Protein AF-A0A835ZHU6-F1 (afdb_monomer)

Mean predicted aligned error: 14.13 Å

Foldseek 3Di:
DLDDQDPDLVVLLVQLQVLQVVLVVCVVVVNLVSSLVSLVSSLVNLDDDPCCLVPVDDPVSLLSSLVRNLSSLLSNLVSLVVVVDVCSLVSLLVSLVVSCVSPVLPLS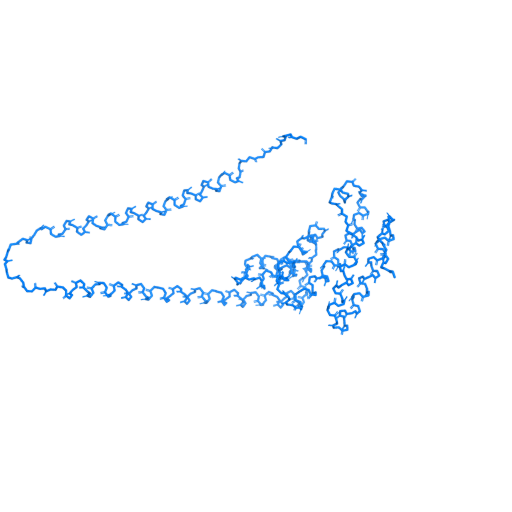SLLSNLSSQCVDPPRGDLVSSLVSLVSSCVSPVPDPSSVVSNVVSVVSVVVVVVVVVVVVVVVVVVVVVVVVVVVVVVVVPDDDDDDDDDPPPPVVVVVVVVVVVVVVVVVVVVCVVVVVVVVVVVVPDDDDDDDD

pLDDT: mean 80.99, std 21.42, range [34.16, 98.56]

Nearest PDB structures (foldseek):
  5cwm-assembly1_A  TM=4.088E-01  e=6.471E-02  synthetic construct
  6xr2-assembly2_F  TM=4.783E-01  e=2.002E-01  synthetic construct
  6xr2-assembly1_C  TM=4.057E-01  e=1.491E-01  synthetic construct
  6e9v-assembly1_Q  TM=3.582E-01  e=8.272E-02  synthetic construct
  8e0n-assembly1_A  TM=4.023E-01  e=7.916E-01  synthetic construct

Sequence (244 aa):
MKKEKSSIFETRLADASKLREAGNELFKAGDLAAAERRYRRALHHVDMDELQVQFGLTDAHRAALFAVKVPVLLNICQCALRSAAPGGAAEVIELATAAIAMDAGSAKAYFWRAKARMAAAGGGDIARAQEDMARAAELAPGDRGVRAGLQALRMRAREQERRSRRMWSGLFERARGGARQLGAAAAGGGGKGDGGLGVRGAAQGVRFLHRATMAFFVGTVALAVLGAVFVYRKGVLFPHQQEL

Secondary structure (DSSP, 8-state):
------SSHHHHHHHHHHHHHHHHHHHHTT-HHHHHHHHHHHHHHH---HHHHHHSS-HHHHHHHHHHHHHHHHHHHHHHHHHT-TTHHHHHHHHHHHHHHH-TT-HHHHHHHHHHHHHSGGG--HHHHHHHHHHHHHH-TT-HHHHHHHHHHHHHHHHHHHHHHHHHHHHHHHHHHHHHHHHHHHHS----------TTSHHHHHHHHHHHHHHHHHHHHHHHHHHHHHHHHHSSS-------

Structure (mmCIF, N/CA/C/O backbone):
data_AF-A0A835ZHU6-F1
#
_entry.id   AF-A0A835ZHU6-F1
#
loop_
_atom_site.group_PDB
_atom_site.id
_atom_site.type_symbol
_atom_site.label_atom_id
_atom_site.label_alt_id
_atom_site.label_comp_id
_atom_site.label_asym_id
_atom_site.label_entity_id
_atom_site.label_seq_id
_atom_site.pdbx_PDB_ins_code
_atom_site.Cartn_x
_atom_site.Cartn_y
_atom_site.Cartn_z
_atom_site.occupancy
_atom_site.B_iso_or_equiv
_atom_site.auth_seq_id
_atom_site.auth_comp_id
_atom_site.auth_asym_id
_atom_site.auth_atom_id
_atom_site.pdbx_PDB_model_num
ATOM 1 N N . MET A 1 1 ? 14.176 -23.880 -11.172 1.00 44.16 1 MET A N 1
ATOM 2 C CA . MET A 1 1 ? 15.069 -22.771 -10.761 1.00 44.16 1 MET A CA 1
ATOM 3 C C . MET A 1 1 ? 14.258 -21.495 -10.563 1.00 44.16 1 MET A C 1
ATOM 5 O O . MET A 1 1 ? 13.405 -21.195 -11.389 1.00 44.16 1 MET A O 1
ATOM 9 N N . LYS A 1 2 ? 14.465 -20.763 -9.461 1.00 65.56 2 LYS A N 1
ATOM 10 C CA . LYS A 1 2 ? 13.817 -19.461 -9.222 1.00 65.56 2 LYS A CA 1
ATOM 11 C C . LYS A 1 2 ? 14.569 -18.396 -10.044 1.00 65.56 2 LYS A C 1
ATOM 13 O O . LYS A 1 2 ? 15.678 -18.066 -9.658 1.00 65.56 2 LYS A O 1
ATOM 18 N N . LYS A 1 3 ? 13.994 -17.870 -11.138 1.00 77.19 3 LYS A N 1
ATOM 19 C CA . LYS A 1 3 ? 14.643 -16.890 -12.049 1.00 77.19 3 LYS A CA 1
ATOM 20 C C . LYS A 1 3 ? 15.268 -15.710 -11.294 1.00 77.19 3 LYS A C 1
ATOM 22 O O . LYS A 1 3 ? 14.540 -14.971 -10.634 1.00 77.19 3 LYS A O 1
ATOM 27 N N . GLU A 1 4 ? 16.579 -15.534 -11.375 1.00 88.62 4 GLU A N 1
ATOM 28 C CA . GLU A 1 4 ? 17.288 -14.451 -10.685 1.00 88.62 4 GLU A CA 1
ATOM 29 C C . GLU A 1 4 ? 16.874 -13.056 -11.175 1.00 88.62 4 GLU A C 1
ATOM 31 O O . GLU A 1 4 ? 16.232 -12.888 -12.216 1.00 88.62 4 GLU A O 1
ATOM 36 N N . LYS A 1 5 ? 17.200 -12.037 -10.378 1.00 90.19 5 LYS A N 1
ATOM 37 C CA . LYS A 1 5 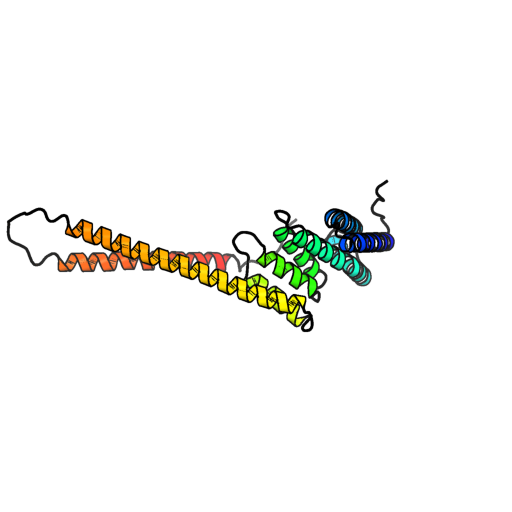? 16.939 -10.639 -10.722 1.00 90.19 5 LYS A CA 1
ATOM 38 C C . LYS A 1 5 ? 17.896 -10.220 -11.840 1.00 90.19 5 LYS A C 1
ATOM 40 O O . LYS A 1 5 ? 19.100 -10.195 -11.631 1.00 90.19 5 LYS A O 1
ATOM 45 N N . SER A 1 6 ? 17.352 -9.899 -13.015 1.00 92.25 6 SER A N 1
ATOM 46 C CA . SER A 1 6 ? 18.141 -9.397 -14.147 1.00 92.25 6 SER A CA 1
ATOM 47 C C . SER A 1 6 ? 18.830 -8.071 -13.801 1.00 92.25 6 SER A C 1
ATOM 49 O O . SER A 1 6 ? 18.277 -7.276 -13.043 1.00 92.25 6 SER A O 1
ATOM 51 N N . SER A 1 7 ? 20.004 -7.816 -14.381 1.00 91.44 7 SER A N 1
ATOM 52 C CA . SER A 1 7 ? 20.675 -6.510 -14.341 1.00 91.44 7 SER A CA 1
ATOM 53 C C . SER A 1 7 ? 20.049 -5.486 -15.298 1.00 91.44 7 SER A C 1
ATOM 55 O O . SER A 1 7 ? 20.202 -4.287 -15.089 1.00 91.44 7 SER A O 1
ATOM 57 N N . ILE A 1 8 ? 19.306 -5.943 -16.313 1.00 95.06 8 ILE A N 1
ATOM 58 C CA . ILE A 1 8 ? 18.677 -5.096 -17.335 1.00 95.06 8 ILE A CA 1
ATOM 59 C C . ILE A 1 8 ? 17.368 -4.520 -16.788 1.00 95.06 8 ILE A C 1
ATOM 61 O O . ILE A 1 8 ? 16.475 -5.272 -16.387 1.00 95.06 8 ILE A O 1
ATOM 65 N N . PHE A 1 9 ? 17.240 -3.193 -16.788 1.00 95.06 9 PHE A N 1
ATOM 66 C CA . PHE A 1 9 ? 16.122 -2.469 -16.177 1.00 95.06 9 PHE A CA 1
ATOM 67 C C . PHE A 1 9 ? 14.756 -2.893 -16.740 1.00 95.06 9 PHE A C 1
ATOM 69 O O . PHE A 1 9 ? 13.860 -3.293 -15.996 1.00 95.06 9 PHE A O 1
ATOM 76 N N . GLU A 1 10 ? 14.619 -2.913 -18.058 1.00 96.62 10 GLU A N 1
ATOM 77 C CA . GLU A 1 10 ? 13.392 -3.226 -18.789 1.00 96.62 10 GLU A CA 1
ATOM 78 C C . GLU A 1 10 ? 12.959 -4.672 -18.537 1.00 96.62 10 GLU A C 1
ATOM 80 O O . GLU A 1 10 ? 11.786 -4.951 -18.281 1.00 96.62 10 GLU A O 1
ATOM 85 N N . THR A 1 11 ? 13.924 -5.597 -18.518 1.00 97.06 11 THR A N 1
ATOM 86 C CA . THR A 1 11 ? 13.679 -7.011 -18.205 1.00 97.06 11 THR A CA 1
ATOM 87 C C . THR A 1 11 ? 13.123 -7.171 -16.793 1.00 97.06 11 THR A C 1
ATOM 89 O O . THR A 1 11 ? 12.197 -7.955 -16.580 1.00 97.06 11 THR A O 1
ATOM 92 N N . ARG A 1 12 ? 13.633 -6.403 -15.820 1.00 97.00 12 ARG A N 1
ATOM 93 C CA . ARG A 1 12 ? 13.119 -6.422 -14.443 1.00 97.00 12 ARG A CA 1
ATOM 94 C C . ARG A 1 12 ? 11.668 -5.949 -14.377 1.00 97.00 12 ARG A C 1
ATOM 96 O O . ARG A 1 12 ? 10.864 -6.595 -13.703 1.00 97.00 12 ARG A O 1
ATOM 103 N N . LEU A 1 13 ? 11.324 -4.862 -15.076 1.00 97.94 13 LEU A N 1
ATOM 104 C CA . LEU A 1 13 ? 9.950 -4.349 -15.130 1.00 97.94 13 LEU A CA 1
ATOM 105 C C . LEU A 1 13 ? 8.994 -5.355 -15.787 1.00 97.94 13 LEU A C 1
ATOM 107 O O . LEU A 1 13 ? 7.896 -5.598 -15.277 1.00 97.94 13 LEU A O 1
ATOM 111 N N . ALA A 1 14 ? 9.423 -5.977 -16.888 1.00 97.81 14 ALA A N 1
ATOM 112 C CA . ALA A 1 14 ? 8.644 -6.983 -17.601 1.00 97.81 14 ALA A CA 1
ATOM 113 C C . ALA A 1 14 ? 8.404 -8.236 -16.743 1.00 97.81 14 ALA A C 1
ATOM 115 O O . ALA A 1 14 ? 7.275 -8.724 -16.654 1.00 97.81 14 ALA A O 1
ATOM 116 N N . ASP A 1 15 ? 9.438 -8.737 -16.063 1.00 97.44 15 ASP A N 1
ATOM 117 C CA . ASP A 1 15 ? 9.324 -9.888 -15.165 1.00 97.44 15 ASP A CA 1
ATOM 118 C C . ASP A 1 15 ? 8.385 -9.602 -13.990 1.00 97.44 15 ASP A C 1
ATOM 120 O O . ASP A 1 15 ? 7.515 -10.418 -13.674 1.00 97.44 15 ASP A O 1
ATOM 124 N N . ALA A 1 16 ? 8.516 -8.430 -13.367 1.00 98.06 16 ALA A N 1
ATOM 125 C CA . ALA A 1 16 ? 7.633 -8.018 -12.284 1.00 98.06 16 ALA A CA 1
ATOM 126 C C . ALA A 1 16 ? 6.176 -7.889 -12.742 1.00 98.06 16 ALA A C 1
ATOM 128 O O . ALA A 1 16 ? 5.274 -8.332 -12.032 1.00 98.06 16 ALA A O 1
ATOM 129 N N . SER A 1 17 ? 5.940 -7.355 -13.941 1.00 98.00 17 SER A N 1
ATOM 130 C CA . SER A 1 17 ? 4.594 -7.229 -14.511 1.00 98.00 17 SER A CA 1
ATOM 131 C C . SER A 1 17 ? 3.950 -8.597 -14.749 1.00 98.00 17 SER A C 1
ATOM 133 O O . SER A 1 17 ? 2.829 -8.826 -14.293 1.00 98.00 17 SER A O 1
ATOM 135 N N . LYS A 1 18 ? 4.690 -9.554 -15.327 1.00 98.06 18 LYS A N 1
ATOM 136 C CA . LYS A 1 18 ? 4.227 -10.943 -15.512 1.00 98.06 18 LYS A CA 1
ATOM 137 C C . LYS A 1 18 ? 3.917 -11.632 -14.182 1.00 98.06 18 LYS A C 1
ATOM 139 O O . LYS A 1 18 ? 2.914 -12.330 -14.045 1.00 98.06 18 LYS A O 1
ATOM 144 N N . LEU A 1 19 ? 4.767 -11.436 -13.174 1.00 98.19 19 LEU A N 1
ATOM 145 C CA . LEU A 1 19 ? 4.549 -11.988 -11.836 1.00 98.19 19 LEU A CA 1
ATOM 146 C C . LEU A 1 19 ? 3.333 -11.364 -11.148 1.00 98.19 19 LEU A C 1
ATOM 148 O O . LEU A 1 19 ? 2.582 -12.083 -10.488 1.00 98.19 19 LEU A O 1
ATOM 152 N N . ARG A 1 20 ? 3.117 -10.055 -11.319 1.00 98.19 20 ARG A N 1
ATOM 153 C CA . ARG A 1 20 ? 1.924 -9.354 -10.832 1.00 98.19 20 ARG A CA 1
ATOM 154 C C . ARG A 1 20 ? 0.663 -9.918 -11.478 1.00 98.19 20 ARG A C 1
ATOM 156 O O . ARG A 1 20 ? -0.292 -10.201 -10.769 1.00 98.19 20 ARG A O 1
ATOM 163 N N . GLU A 1 21 ? 0.656 -10.118 -12.791 1.00 98.38 21 GLU A N 1
ATOM 164 C CA . GLU A 1 21 ? -0.483 -10.708 -13.507 1.00 98.38 21 GLU A CA 1
ATOM 165 C C . GLU A 1 21 ? -0.778 -12.133 -13.035 1.00 98.38 21 GLU A C 1
ATOM 167 O O . GLU A 1 21 ? -1.914 -12.438 -12.684 1.00 98.38 21 GLU A O 1
ATOM 172 N N . ALA A 1 22 ? 0.248 -12.974 -12.887 1.00 98.12 22 ALA A N 1
ATOM 173 C CA . ALA A 1 22 ? 0.080 -14.306 -12.308 1.00 98.12 22 ALA A CA 1
ATOM 174 C C . ALA A 1 22 ? -0.462 -14.258 -10.864 1.00 98.12 22 ALA A C 1
ATOM 176 O O . ALA A 1 22 ? -1.272 -15.096 -10.472 1.00 98.12 22 ALA A O 1
ATOM 177 N N . GLY A 1 23 ? -0.029 -13.276 -10.065 1.00 98.31 23 GLY A N 1
ATOM 178 C CA . GLY A 1 23 ? -0.576 -13.024 -8.732 1.00 98.31 23 GLY A CA 1
ATOM 179 C C . GLY A 1 23 ? -2.051 -12.616 -8.767 1.00 98.31 23 GLY A C 1
ATOM 180 O O . GLY A 1 23 ? -2.824 -13.094 -7.940 1.00 98.31 23 GLY A O 1
ATOM 181 N N . ASN A 1 24 ? -2.458 -11.802 -9.747 1.00 98.38 24 ASN A N 1
ATOM 182 C CA . ASN A 1 24 ? -3.851 -11.382 -9.920 1.00 98.38 24 ASN A CA 1
ATOM 183 C C . ASN A 1 24 ? -4.763 -12.580 -10.204 1.00 98.38 24 ASN A C 1
ATOM 185 O O . ASN A 1 24 ? -5.845 -12.660 -9.627 1.00 98.38 24 ASN A O 1
ATOM 189 N N . GLU A 1 25 ? -4.328 -13.522 -11.042 1.00 98.44 25 GLU A N 1
ATOM 190 C CA . GLU A 1 25 ? -5.104 -14.735 -11.325 1.00 98.44 25 GLU A CA 1
ATOM 191 C C . GLU A 1 25 ? -5.266 -15.615 -10.079 1.00 98.44 25 GLU A C 1
ATOM 193 O O . GLU A 1 25 ? -6.374 -16.045 -9.762 1.00 98.44 25 GLU A O 1
ATOM 198 N N . LEU A 1 26 ? -4.201 -15.791 -9.291 1.00 98.06 26 LEU A N 1
ATOM 199 C CA . LEU A 1 26 ? -4.274 -16.509 -8.011 1.00 98.06 26 LEU A CA 1
ATOM 200 C C . LEU A 1 26 ? -5.187 -15.798 -7.001 1.00 98.06 26 LEU A C 1
ATOM 202 O O . LEU A 1 26 ? -5.966 -16.440 -6.298 1.00 98.06 26 LEU A O 1
ATOM 206 N N . PHE A 1 27 ? -5.140 -14.465 -6.956 1.00 97.62 27 PHE A N 1
ATOM 207 C CA . PHE A 1 27 ? -5.989 -13.670 -6.073 1.00 97.62 27 PHE A CA 1
ATOM 208 C C . PHE A 1 27 ? -7.475 -13.816 -6.427 1.00 97.62 27 PHE A C 1
ATOM 210 O O . PHE A 1 27 ? -8.312 -13.949 -5.526 1.00 97.62 27 PHE A O 1
ATOM 217 N N . LYS A 1 28 ? -7.800 -13.817 -7.729 1.00 97.31 28 LYS A N 1
ATOM 218 C CA . LYS A 1 28 ? -9.153 -14.079 -8.246 1.00 97.31 28 LYS A CA 1
ATOM 219 C C . LYS A 1 28 ? -9.611 -15.502 -7.922 1.00 97.31 28 LYS A C 1
ATOM 221 O O . LYS A 1 28 ? -10.752 -15.674 -7.510 1.00 97.31 28 LYS A O 1
ATOM 226 N N . ALA A 1 29 ? -8.716 -16.487 -8.025 1.00 97.06 29 ALA A N 1
ATOM 227 C CA . ALA A 1 29 ? -8.973 -17.874 -7.628 1.00 97.06 29 ALA A CA 1
ATOM 228 C C . ALA A 1 29 ? -9.124 -18.060 -6.103 1.00 97.06 29 ALA A C 1
ATOM 230 O O . ALA A 1 29 ? -9.523 -19.123 -5.640 1.00 97.06 29 ALA A O 1
ATOM 231 N N . GLY A 1 30 ? -8.821 -17.028 -5.311 1.00 95.94 30 GLY A N 1
ATOM 232 C CA . GLY A 1 30 ? -8.989 -17.024 -3.863 1.00 95.94 30 GLY A CA 1
ATOM 233 C C . GLY A 1 30 ? -7.777 -17.510 -3.070 1.00 95.94 30 GLY A C 1
ATOM 234 O O . GLY A 1 30 ? -7.787 -17.379 -1.845 1.00 95.94 30 GLY A O 1
ATOM 235 N N . ASP A 1 31 ? -6.717 -17.975 -3.736 1.00 97.06 31 ASP A N 1
ATOM 236 C CA . ASP A 1 31 ? -5.463 -18.372 -3.092 1.00 97.06 31 ASP A CA 1
ATOM 237 C C . ASP A 1 31 ? -4.613 -17.139 -2.754 1.00 97.06 31 ASP A C 1
ATOM 239 O O . ASP A 1 31 ? -3.713 -16.718 -3.489 1.00 97.06 31 ASP A O 1
ATOM 243 N N . LEU A 1 32 ? -4.926 -16.539 -1.605 1.00 95.94 32 LEU A N 1
ATOM 244 C CA . LEU A 1 32 ? -4.248 -15.346 -1.102 1.00 95.94 32 LEU A CA 1
ATOM 245 C C . LEU A 1 32 ? -2.766 -15.573 -0.825 1.00 95.94 32 LEU A C 1
ATOM 247 O O . LEU A 1 32 ? -1.951 -14.700 -1.114 1.00 95.94 32 LEU A O 1
ATOM 251 N N . ALA A 1 33 ? -2.412 -16.736 -0.281 1.00 95.50 33 ALA A N 1
ATOM 252 C CA . ALA A 1 33 ? -1.038 -17.029 0.095 1.00 95.50 33 ALA A CA 1
ATOM 253 C C . ALA A 1 33 ? -0.157 -17.180 -1.152 1.00 95.50 33 ALA A C 1
ATOM 255 O O . ALA A 1 33 ? 0.961 -16.661 -1.194 1.00 95.50 33 ALA A O 1
ATOM 256 N N . ALA A 1 34 ? -0.640 -17.864 -2.193 1.00 97.06 34 ALA A N 1
ATOM 257 C CA . ALA A 1 34 ? 0.085 -17.958 -3.454 1.00 97.06 34 ALA A CA 1
ATOM 258 C C . ALA A 1 34 ? 0.139 -16.618 -4.190 1.00 97.06 34 ALA A C 1
ATOM 260 O O . ALA A 1 34 ? 1.203 -16.273 -4.712 1.00 97.06 34 ALA A O 1
ATOM 261 N N . ALA A 1 35 ? -0.957 -15.854 -4.197 1.00 98.19 35 ALA A N 1
ATOM 262 C CA . ALA A 1 35 ? -0.993 -14.519 -4.787 1.00 98.19 35 ALA A CA 1
ATOM 263 C C . ALA A 1 35 ? 0.052 -13.598 -4.145 1.00 98.19 35 ALA A C 1
ATOM 265 O O . ALA A 1 35 ? 0.889 -13.028 -4.848 1.00 98.19 35 ALA A O 1
ATOM 266 N N . GLU A 1 36 ? 0.084 -13.532 -2.812 1.00 96.94 36 GLU A N 1
ATOM 267 C CA . GLU A 1 36 ? 1.058 -12.725 -2.082 1.00 96.94 36 GLU A CA 1
ATOM 268 C C . GLU A 1 36 ? 2.496 -13.146 -2.397 1.00 96.94 36 GLU A C 1
ATOM 270 O O . GLU A 1 36 ? 3.327 -12.293 -2.716 1.00 96.94 36 GLU A O 1
ATOM 275 N N . ARG A 1 37 ? 2.795 -14.455 -2.416 1.00 97.50 37 ARG A N 1
ATOM 276 C CA . ARG A 1 37 ? 4.126 -14.952 -2.812 1.00 97.50 37 ARG A CA 1
ATOM 277 C C . ARG A 1 37 ? 4.534 -14.461 -4.204 1.00 97.50 37 ARG A C 1
ATOM 279 O O . ARG A 1 37 ? 5.706 -14.140 -4.413 1.00 97.50 37 ARG A O 1
ATOM 286 N N . ARG A 1 38 ? 3.602 -14.385 -5.161 1.00 98.12 38 ARG A N 1
ATOM 287 C CA . ARG A 1 38 ? 3.882 -13.845 -6.503 1.00 98.12 38 ARG A CA 1
ATOM 288 C C . ARG A 1 38 ? 4.092 -12.338 -6.492 1.00 98.12 38 ARG A C 1
ATOM 290 O O . ARG A 1 38 ? 5.045 -11.884 -7.121 1.00 98.12 38 ARG A O 1
ATOM 297 N N . TYR A 1 39 ? 3.301 -11.576 -5.742 1.00 98.44 39 TYR A N 1
ATOM 298 C CA . TYR A 1 39 ? 3.501 -10.130 -5.624 1.00 98.44 39 TYR A CA 1
ATOM 299 C C . TYR A 1 39 ? 4.818 -9.771 -4.932 1.00 98.44 39 TYR A C 1
ATOM 301 O O . TYR A 1 39 ? 5.549 -8.919 -5.425 1.00 98.44 39 TYR A O 1
ATOM 309 N N . ARG A 1 40 ? 5.193 -10.467 -3.853 1.00 97.62 40 ARG A N 1
ATOM 310 C CA . ARG A 1 40 ? 6.504 -10.298 -3.198 1.00 97.62 40 ARG A CA 1
ATOM 311 C C . ARG A 1 40 ? 7.648 -10.610 -4.154 1.00 97.62 40 ARG A C 1
ATOM 313 O O . ARG A 1 40 ? 8.654 -9.907 -4.179 1.00 97.62 40 ARG A O 1
ATOM 320 N N . ARG A 1 41 ? 7.483 -11.644 -4.987 1.00 97.38 41 ARG A N 1
ATOM 321 C CA . ARG A 1 41 ? 8.462 -11.958 -6.026 1.00 97.38 41 ARG A CA 1
ATOM 322 C C . ARG A 1 41 ? 8.534 -10.857 -7.081 1.00 97.38 41 ARG A C 1
ATOM 324 O O . ARG A 1 41 ? 9.639 -10.500 -7.465 1.00 97.38 41 ARG A O 1
ATOM 331 N N . ALA A 1 42 ? 7.403 -10.301 -7.513 1.00 98.12 42 ALA A N 1
ATOM 332 C CA . ALA A 1 42 ? 7.382 -9.147 -8.409 1.00 98.12 42 ALA A CA 1
ATOM 333 C C . ALA A 1 42 ? 8.127 -7.956 -7.790 1.00 98.12 42 ALA A C 1
ATOM 335 O O . ALA A 1 42 ? 9.002 -7.386 -8.438 1.00 98.12 42 ALA A O 1
ATOM 336 N N . LEU A 1 43 ? 7.852 -7.652 -6.516 1.00 97.50 43 LEU A N 1
ATOM 337 C CA . LEU A 1 43 ? 8.500 -6.578 -5.767 1.00 97.50 43 LEU A CA 1
ATOM 338 C C . LEU A 1 43 ? 10.022 -6.747 -5.748 1.00 97.50 43 LEU A C 1
ATOM 340 O O . LEU A 1 43 ? 10.722 -5.797 -6.058 1.00 97.50 43 LEU A O 1
ATOM 344 N N . HIS A 1 44 ? 10.534 -7.957 -5.508 1.00 96.50 44 HIS A N 1
ATOM 345 C CA . HIS A 1 44 ? 11.974 -8.246 -5.547 1.00 96.50 44 HIS A CA 1
ATOM 346 C C . HIS A 1 44 ? 12.650 -7.840 -6.874 1.00 96.50 44 HIS A C 1
ATOM 348 O O . HIS A 1 44 ? 13.778 -7.341 -6.874 1.00 96.50 44 HIS A O 1
ATOM 354 N N . HIS A 1 45 ? 11.976 -8.014 -8.018 1.00 96.44 45 HIS A N 1
ATOM 355 C CA . HIS A 1 45 ? 12.525 -7.599 -9.315 1.00 96.44 45 HIS A CA 1
ATOM 356 C C . HIS A 1 45 ? 12.588 -6.069 -9.455 1.00 96.44 45 HIS A C 1
ATOM 358 O O . HIS A 1 45 ? 13.560 -5.553 -10.009 1.00 96.44 45 HIS A O 1
ATOM 364 N N . VAL A 1 46 ? 11.622 -5.336 -8.901 1.00 96.06 46 VAL A N 1
ATOM 365 C CA . VAL A 1 46 ? 11.552 -3.859 -8.951 1.00 96.06 46 VAL A CA 1
ATOM 366 C C . VAL A 1 46 ? 12.079 -3.174 -7.694 1.00 96.06 46 VAL A C 1
ATOM 368 O O . VAL A 1 46 ? 11.953 -1.961 -7.541 1.00 96.06 46 VAL A O 1
ATOM 371 N N . ASP A 1 47 ? 12.688 -3.927 -6.786 1.00 94.19 47 ASP A N 1
ATOM 372 C CA . ASP A 1 47 ? 13.278 -3.335 -5.600 1.00 94.19 47 ASP A CA 1
ATOM 373 C C . ASP A 1 47 ? 14.622 -2.691 -5.943 1.00 94.19 47 ASP A C 1
ATOM 375 O O . ASP A 1 47 ? 15.456 -3.288 -6.633 1.00 94.19 47 ASP A O 1
ATOM 379 N N . MET A 1 48 ? 14.805 -1.441 -5.551 1.00 92.38 48 MET A N 1
ATOM 380 C CA . MET A 1 48 ? 15.982 -0.631 -5.855 1.00 92.38 48 MET A CA 1
ATOM 381 C C . MET A 1 48 ? 16.236 0.263 -4.658 1.00 92.38 48 MET A C 1
ATOM 383 O O . MET A 1 48 ? 15.278 0.732 -4.043 1.00 92.38 48 MET A O 1
ATOM 387 N N . ASP A 1 49 ? 17.515 0.466 -4.361 1.00 91.88 49 ASP A N 1
ATOM 388 C CA . ASP A 1 49 ? 17.944 1.380 -3.315 1.00 91.88 49 ASP A CA 1
ATOM 389 C C . ASP A 1 49 ? 17.440 2.803 -3.598 1.00 91.88 49 ASP A C 1
ATOM 391 O O . ASP A 1 49 ? 17.350 3.221 -4.757 1.00 91.88 49 ASP A O 1
ATOM 395 N N . GLU A 1 50 ? 17.095 3.541 -2.547 1.00 89.94 50 GLU A N 1
ATOM 396 C CA . GLU A 1 50 ? 16.498 4.869 -2.671 1.00 89.94 50 GLU A CA 1
ATOM 397 C C . GLU A 1 50 ? 17.427 5.858 -3.387 1.00 89.94 50 GLU A C 1
ATOM 399 O O . GLU A 1 50 ? 16.969 6.592 -4.267 1.00 89.94 50 GLU A O 1
ATOM 404 N N . LEU A 1 51 ? 18.737 5.813 -3.119 1.00 92.00 51 LEU A N 1
ATOM 405 C CA . LEU A 1 51 ? 19.713 6.668 -3.798 1.00 92.00 51 LEU A CA 1
ATOM 406 C C . LEU A 1 51 ? 19.824 6.298 -5.277 1.00 92.00 51 LEU A C 1
ATOM 408 O O . LEU A 1 51 ? 19.914 7.176 -6.136 1.00 92.00 51 LEU A O 1
ATOM 412 N N . GLN A 1 52 ? 19.747 5.006 -5.604 1.00 90.94 52 GLN A N 1
ATOM 413 C CA . GLN A 1 52 ? 19.736 4.561 -6.996 1.00 90.94 52 GLN A CA 1
ATOM 414 C C . GLN A 1 52 ? 18.490 5.063 -7.738 1.00 90.94 52 GLN A C 1
ATOM 416 O O . GLN A 1 52 ? 18.584 5.454 -8.900 1.00 90.94 52 GLN A O 1
ATOM 421 N N . VAL A 1 53 ? 17.326 5.077 -7.086 1.00 93.12 53 VAL A N 1
ATOM 422 C CA . VAL A 1 53 ? 16.086 5.597 -7.680 1.00 93.12 53 VAL A CA 1
ATOM 423 C C . VAL A 1 53 ? 16.166 7.114 -7.879 1.00 93.12 53 VAL A C 1
ATOM 425 O O . VAL A 1 53 ? 15.787 7.610 -8.943 1.00 93.12 53 VAL A O 1
ATOM 428 N N . GLN A 1 54 ? 16.669 7.852 -6.888 1.00 90.88 54 GLN A N 1
ATOM 429 C CA . GLN A 1 54 ? 16.725 9.316 -6.917 1.00 90.88 54 GLN A CA 1
ATOM 430 C C . GLN A 1 54 ? 17.801 9.853 -7.871 1.00 90.88 54 GLN A C 1
ATOM 432 O O . GLN A 1 54 ? 17.519 10.760 -8.650 1.00 90.88 54 GLN A O 1
ATOM 437 N N . PHE A 1 55 ? 19.000 9.268 -7.869 1.00 92.31 55 PHE A N 1
ATOM 438 C CA . PHE A 1 55 ? 20.159 9.810 -8.592 1.00 92.31 55 PHE A CA 1
ATOM 439 C C . PHE A 1 55 ? 20.631 8.937 -9.761 1.00 92.31 55 PHE A C 1
ATOM 441 O O . PHE A 1 55 ? 21.297 9.433 -10.664 1.00 92.31 55 PHE A O 1
ATOM 448 N N . GLY A 1 56 ? 20.290 7.645 -9.769 1.00 91.31 56 GLY A N 1
ATOM 449 C CA . GLY A 1 56 ? 20.743 6.687 -10.786 1.00 91.31 56 GLY A CA 1
ATOM 450 C C . GLY A 1 56 ? 19.764 6.453 -11.939 1.00 91.31 56 GLY A C 1
ATOM 451 O O . GLY A 1 56 ? 20.118 5.791 -12.913 1.00 91.31 56 GLY A O 1
ATOM 452 N N . LEU A 1 57 ? 18.534 6.965 -11.844 1.00 94.69 57 LEU A N 1
ATOM 453 C CA . LEU A 1 57 ? 17.511 6.830 -12.880 1.00 94.69 57 LEU A CA 1
ATOM 454 C C . LEU A 1 57 ? 17.189 8.180 -13.526 1.00 94.69 57 LEU A C 1
ATOM 456 O O . LEU A 1 57 ? 17.284 9.235 -12.903 1.00 94.69 57 LEU A O 1
ATOM 460 N N . THR A 1 58 ? 16.758 8.134 -14.783 1.00 96.69 58 THR A N 1
ATOM 461 C CA . THR A 1 58 ? 16.085 9.268 -15.424 1.00 96.69 58 THR A CA 1
ATOM 462 C C . THR A 1 58 ? 14.658 9.388 -14.883 1.00 96.69 58 THR A C 1
ATOM 464 O O . THR A 1 58 ? 14.111 8.422 -14.340 1.00 96.69 58 THR A O 1
ATOM 467 N N . ASP A 1 59 ? 14.010 10.537 -15.080 1.00 96.00 59 ASP A N 1
ATOM 468 C CA . ASP A 1 59 ? 12.595 10.702 -14.717 1.00 96.00 59 ASP A CA 1
ATOM 469 C C . ASP A 1 59 ? 11.694 9.682 -15.423 1.00 96.00 59 ASP A C 1
ATOM 471 O O . ASP A 1 59 ? 10.802 9.103 -14.803 1.00 96.00 59 ASP A O 1
ATOM 475 N N . ALA A 1 60 ? 11.977 9.386 -16.696 1.00 97.06 60 ALA A N 1
ATOM 476 C CA . ALA A 1 60 ? 11.246 8.381 -17.461 1.00 97.06 60 ALA A CA 1
ATOM 477 C C . ALA A 1 60 ? 11.395 6.973 -16.858 1.00 97.06 60 ALA A C 1
ATOM 479 O O . ALA A 1 60 ? 10.405 6.254 -16.709 1.00 97.06 60 ALA A O 1
ATOM 480 N N . HIS A 1 61 ? 12.609 6.583 -16.450 1.00 97.00 61 HIS A N 1
ATOM 481 C CA . HIS A 1 61 ? 12.831 5.299 -15.784 1.00 97.00 61 HIS A CA 1
ATOM 482 C C . HIS A 1 61 ? 12.178 5.248 -14.400 1.00 97.00 61 HIS A C 1
ATOM 484 O O . HIS A 1 61 ? 11.562 4.238 -14.064 1.00 97.00 61 HIS A O 1
ATOM 490 N N . ARG A 1 62 ? 12.235 6.328 -13.608 1.00 97.31 62 ARG A N 1
ATOM 491 C CA . ARG A 1 62 ? 11.502 6.409 -12.332 1.00 97.31 62 ARG A CA 1
ATOM 492 C C . ARG A 1 62 ? 10.002 6.223 -12.532 1.00 97.31 62 ARG A C 1
ATOM 494 O O . ARG A 1 62 ? 9.399 5.396 -11.852 1.00 97.31 62 ARG A O 1
ATOM 501 N N . ALA A 1 63 ? 9.411 6.931 -13.492 1.00 97.06 63 ALA A N 1
ATOM 502 C CA . ALA A 1 63 ? 7.990 6.816 -13.800 1.00 97.06 63 ALA A CA 1
ATOM 503 C C . ALA A 1 63 ? 7.615 5.382 -14.213 1.00 97.06 63 ALA A C 1
ATOM 505 O O . ALA A 1 63 ? 6.648 4.821 -13.694 1.00 97.06 63 ALA A O 1
ATOM 506 N N . ALA A 1 64 ? 8.415 4.749 -15.079 1.00 97.88 64 ALA A N 1
ATOM 507 C CA . ALA A 1 64 ? 8.210 3.361 -15.494 1.00 97.88 64 ALA A CA 1
ATOM 508 C C . ALA A 1 64 ? 8.329 2.373 -14.319 1.00 97.88 64 ALA A C 1
ATOM 510 O O . ALA A 1 64 ? 7.525 1.445 -14.196 1.00 97.88 64 ALA A O 1
ATOM 511 N N . LEU A 1 65 ? 9.293 2.590 -13.420 1.00 98.06 65 LEU A N 1
ATOM 512 C CA . LEU A 1 65 ? 9.452 1.797 -12.204 1.00 98.06 65 LEU A CA 1
ATOM 513 C C . LEU A 1 65 ? 8.222 1.917 -11.297 1.00 98.06 65 LEU A C 1
ATOM 515 O O . LEU A 1 65 ? 7.677 0.898 -10.865 1.00 98.06 65 LEU A O 1
ATOM 519 N N . PHE A 1 66 ? 7.765 3.139 -11.020 1.00 97.88 66 PHE A N 1
ATOM 520 C CA . PHE A 1 66 ? 6.631 3.393 -10.127 1.00 97.88 66 PHE A CA 1
ATOM 521 C C . PHE A 1 66 ? 5.314 2.868 -10.701 1.00 97.88 66 PHE A C 1
ATOM 523 O O . PHE A 1 66 ? 4.533 2.269 -9.958 1.00 97.88 66 PHE A O 1
ATOM 530 N N . ALA A 1 67 ? 5.117 2.954 -12.021 1.00 97.69 67 ALA A N 1
ATOM 531 C CA . ALA A 1 67 ? 3.962 2.377 -12.712 1.00 97.69 67 ALA A CA 1
ATOM 532 C C . ALA A 1 67 ? 3.822 0.855 -12.499 1.00 97.69 67 ALA A C 1
ATOM 534 O O . ALA A 1 67 ? 2.710 0.322 -12.523 1.00 97.69 67 ALA A O 1
ATOM 535 N N . VAL A 1 68 ? 4.929 0.147 -12.243 1.00 98.06 68 VAL A N 1
ATOM 536 C CA . VAL A 1 68 ? 4.929 -1.286 -11.910 1.00 98.06 68 VAL A CA 1
ATOM 537 C C . VAL A 1 68 ? 4.912 -1.516 -10.396 1.00 98.06 68 VAL A C 1
ATOM 539 O O . VAL A 1 68 ? 4.111 -2.318 -9.905 1.00 98.06 68 VAL A O 1
ATOM 542 N N . LYS A 1 69 ? 5.772 -0.819 -9.641 1.00 98.31 69 LYS A N 1
ATOM 543 C CA . LYS A 1 69 ? 5.980 -1.038 -8.199 1.00 98.31 69 LYS A CA 1
ATOM 544 C C . LYS A 1 69 ? 4.747 -0.666 -7.376 1.00 98.31 69 LYS A C 1
ATOM 546 O O . LYS A 1 69 ? 4.353 -1.454 -6.517 1.00 98.31 69 LYS A O 1
ATOM 551 N N . VAL A 1 70 ? 4.091 0.463 -7.664 1.00 98.44 70 VAL A N 1
ATOM 552 C CA . VAL A 1 70 ? 2.916 0.924 -6.903 1.00 98.44 70 VAL A CA 1
ATOM 553 C C . VAL A 1 70 ? 1.782 -0.111 -6.941 1.00 98.44 70 VAL A C 1
ATOM 555 O O . VAL A 1 70 ? 1.385 -0.573 -5.871 1.00 98.44 70 VAL A O 1
ATOM 558 N N . PRO A 1 71 ? 1.297 -0.591 -8.106 1.00 98.31 71 PRO A N 1
ATOM 559 C CA . PRO A 1 71 ? 0.267 -1.632 -8.135 1.00 98.31 71 PRO A CA 1
ATOM 560 C C . PRO A 1 71 ? 0.652 -2.925 -7.406 1.00 98.31 71 PRO A C 1
ATOM 562 O O . PRO A 1 71 ? -0.203 -3.546 -6.779 1.00 98.31 71 PRO A O 1
ATOM 565 N N . VAL A 1 72 ? 1.925 -3.337 -7.467 1.00 98.56 72 VAL A N 1
ATOM 566 C CA . VAL A 1 72 ? 2.407 -4.528 -6.747 1.00 98.56 72 VAL A CA 1
ATOM 567 C C . VAL A 1 72 ? 2.268 -4.342 -5.236 1.00 98.56 72 VAL A C 1
ATOM 569 O O . VAL A 1 72 ? 1.742 -5.233 -4.570 1.00 98.56 72 VAL A O 1
ATOM 572 N N . LEU A 1 73 ? 2.671 -3.186 -4.699 1.00 98.50 73 LEU A N 1
ATOM 573 C CA . LEU A 1 73 ? 2.515 -2.875 -3.275 1.00 98.50 73 LEU A CA 1
ATOM 574 C C . LEU A 1 73 ? 1.046 -2.898 -2.851 1.00 98.50 73 LEU A C 1
ATOM 576 O O . LEU A 1 73 ? 0.700 -3.545 -1.866 1.00 98.50 73 LEU A O 1
ATOM 580 N N . LEU A 1 74 ? 0.162 -2.262 -3.624 1.00 98.31 74 LEU A N 1
ATOM 581 C CA . LEU A 1 74 ? -1.268 -2.209 -3.301 1.00 98.31 74 LEU A CA 1
ATOM 582 C C . LEU A 1 74 ? -1.933 -3.593 -3.332 1.00 98.31 74 LEU A C 1
ATOM 584 O O . LEU A 1 74 ? -2.828 -3.866 -2.531 1.00 98.31 74 LEU A O 1
ATOM 588 N N . ASN A 1 75 ? -1.478 -4.484 -4.211 1.00 98.25 75 ASN A N 1
ATOM 589 C CA . ASN A 1 75 ? -1.946 -5.865 -4.248 1.00 98.25 75 ASN A CA 1
ATOM 590 C C . ASN A 1 75 ? -1.481 -6.674 -3.024 1.00 98.25 75 ASN A C 1
ATOM 592 O O . ASN A 1 75 ? -2.249 -7.486 -2.501 1.00 98.25 75 ASN A O 1
ATOM 596 N N . ILE A 1 76 ? -0.260 -6.434 -2.527 1.00 98.00 76 ILE A N 1
ATOM 597 C CA . ILE A 1 76 ? 0.211 -7.011 -1.256 1.00 98.00 76 ILE A CA 1
ATOM 598 C C . ILE A 1 76 ? -0.651 -6.486 -0.105 1.00 98.00 76 ILE A C 1
ATOM 600 O O . ILE A 1 76 ? -1.154 -7.292 0.675 1.00 98.00 76 ILE A O 1
ATOM 604 N N . CYS A 1 77 ? -0.919 -5.175 -0.048 1.00 97.62 77 CYS A N 1
ATOM 605 C CA . CYS A 1 77 ? -1.803 -4.582 0.961 1.00 97.62 77 CYS A CA 1
ATOM 606 C C . CYS A 1 77 ? -3.177 -5.266 0.996 1.00 97.62 77 CYS A C 1
ATOM 608 O O . CYS A 1 77 ? -3.718 -5.572 2.060 1.00 97.62 77 CYS A O 1
ATOM 610 N N . GLN A 1 78 ? -3.744 -5.530 -0.181 1.00 95.94 78 GLN A N 1
ATOM 611 C CA . GLN A 1 78 ? -5.027 -6.206 -0.302 1.00 95.94 78 GLN A CA 1
ATOM 612 C C . GLN A 1 78 ? -4.977 -7.652 0.213 1.00 95.94 78 GLN A C 1
ATOM 614 O O . GLN A 1 78 ? -5.921 -8.086 0.878 1.00 95.94 78 GLN A O 1
ATOM 619 N N . CYS A 1 79 ? -3.897 -8.390 -0.061 1.00 96.44 79 CYS A N 1
ATOM 620 C CA . CYS A 1 79 ? -3.700 -9.741 0.470 1.00 96.44 79 CYS A CA 1
ATOM 621 C C . CYS A 1 79 ? -3.562 -9.724 1.994 1.00 96.44 79 CYS A C 1
ATOM 623 O O . CYS A 1 79 ? -4.307 -10.435 2.664 1.00 96.44 79 CYS A O 1
ATOM 625 N N . ALA A 1 80 ? -2.693 -8.865 2.531 1.00 94.62 80 ALA A N 1
ATOM 626 C CA . ALA A 1 80 ? -2.411 -8.756 3.961 1.00 94.62 80 ALA A CA 1
ATOM 627 C C . ALA A 1 80 ? -3.659 -8.396 4.785 1.00 94.62 80 ALA A C 1
ATOM 629 O O . ALA A 1 80 ? -3.919 -8.985 5.833 1.00 94.62 80 ALA A O 1
ATOM 630 N N . LEU A 1 81 ? -4.495 -7.473 4.294 1.00 92.06 81 LEU A N 1
ATOM 631 C CA . LEU A 1 81 ? -5.754 -7.140 4.969 1.00 92.06 81 LEU A CA 1
ATOM 632 C C . LEU A 1 81 ? -6.813 -8.238 4.849 1.00 92.06 81 LEU A C 1
ATOM 634 O O . LEU A 1 81 ? -7.660 -8.354 5.733 1.00 92.06 81 LEU A O 1
ATOM 638 N N . ARG A 1 82 ? -6.812 -9.019 3.762 1.00 92.81 82 ARG A N 1
ATOM 639 C CA . ARG A 1 82 ? -7.794 -10.093 3.551 1.00 92.81 82 ARG A CA 1
ATOM 640 C C . ARG A 1 82 ? -7.418 -11.378 4.292 1.00 92.81 82 ARG A C 1
ATOM 642 O O . ARG A 1 82 ? -8.319 -12.093 4.712 1.00 92.81 82 ARG A O 1
ATOM 649 N N . SER A 1 83 ? -6.127 -11.660 4.467 1.00 89.38 83 SER A N 1
ATOM 650 C CA . SER A 1 83 ? -5.638 -12.808 5.240 1.00 89.38 83 SER A CA 1
ATOM 651 C C . SER A 1 83 ? -5.771 -12.611 6.753 1.00 89.38 83 SER A C 1
ATOM 653 O O . SER A 1 83 ? -5.756 -13.594 7.485 1.00 89.38 83 SER A O 1
ATOM 655 N N . ALA A 1 84 ? -5.923 -11.361 7.215 1.00 84.31 84 ALA A N 1
ATOM 656 C CA . ALA A 1 84 ? -6.045 -10.993 8.629 1.00 84.31 84 ALA A CA 1
ATOM 657 C C . ALA A 1 84 ? -4.901 -11.534 9.511 1.00 84.31 84 ALA A C 1
ATOM 659 O O . ALA A 1 84 ? -5.086 -11.784 10.704 1.00 84.31 84 ALA A O 1
ATOM 660 N N . ALA A 1 85 ? -3.712 -11.706 8.926 1.00 81.44 85 ALA A N 1
ATOM 661 C CA . ALA A 1 85 ? -2.537 -12.168 9.647 1.00 81.44 85 ALA A CA 1
ATOM 662 C C . ALA A 1 85 ? -2.120 -11.160 10.743 1.00 81.44 85 ALA A C 1
ATOM 664 O O . ALA A 1 85 ? -2.245 -9.942 10.542 1.00 81.44 85 ALA A O 1
ATOM 665 N N . PRO A 1 86 ? -1.593 -11.630 11.892 1.00 81.56 86 PRO A N 1
ATOM 666 C CA . PRO A 1 86 ? -1.023 -10.752 12.910 1.00 81.56 86 PRO A CA 1
ATOM 667 C C . PRO A 1 86 ? 0.021 -9.810 12.302 1.00 81.56 86 PRO A C 1
ATOM 669 O O . PRO A 1 86 ? 0.864 -10.232 11.518 1.00 81.56 86 PRO A O 1
ATOM 672 N N . GLY A 1 87 ? -0.050 -8.520 12.636 1.00 85.62 87 GLY A N 1
ATOM 673 C CA . GLY A 1 87 ? 0.865 -7.508 12.092 1.00 85.62 87 GLY A CA 1
ATOM 674 C C . GLY A 1 87 ? 0.545 -7.023 10.671 1.00 85.62 87 GLY A C 1
ATOM 675 O O . GLY A 1 87 ? 1.100 -6.007 10.257 1.00 85.62 87 GLY A O 1
ATOM 676 N N . GLY A 1 88 ? -0.407 -7.639 9.957 1.00 90.44 88 GLY A N 1
ATOM 677 C CA . GLY A 1 88 ? -0.753 -7.249 8.584 1.00 90.44 88 GLY A CA 1
ATOM 678 C C . GLY A 1 88 ? -1.200 -5.788 8.450 1.00 90.44 88 GLY A C 1
ATOM 679 O O . GLY A 1 88 ? -0.895 -5.133 7.461 1.00 90.44 88 GLY A O 1
ATOM 680 N N . ALA A 1 89 ? -1.860 -5.229 9.471 1.00 93.44 89 ALA A N 1
ATOM 681 C CA . ALA A 1 89 ? -2.237 -3.814 9.476 1.00 93.44 89 ALA A CA 1
ATOM 682 C C . ALA A 1 89 ? -1.020 -2.871 9.524 1.00 93.44 89 ALA A C 1
ATOM 684 O O . ALA A 1 89 ? -1.008 -1.867 8.819 1.00 93.44 89 ALA A O 1
ATOM 685 N N . ALA A 1 90 ? 0.004 -3.187 10.322 1.00 93.88 90 ALA A N 1
ATOM 686 C CA . ALA A 1 90 ? 1.213 -2.367 10.394 1.00 93.88 90 ALA A CA 1
ATOM 687 C C . ALA A 1 90 ? 1.963 -2.403 9.058 1.00 93.88 90 ALA A C 1
ATOM 689 O O . ALA A 1 90 ? 2.305 -1.361 8.510 1.00 93.88 90 ALA A O 1
ATOM 690 N N . GLU A 1 91 ? 2.105 -3.592 8.473 1.00 95.50 91 GLU A N 1
ATOM 691 C CA . GLU A 1 91 ? 2.725 -3.742 7.160 1.00 95.50 91 GLU A CA 1
ATOM 692 C C . GLU A 1 91 ? 1.988 -2.954 6.068 1.00 95.50 91 GLU A C 1
ATOM 694 O O . GLU A 1 91 ? 2.613 -2.258 5.270 1.00 95.50 91 GLU A O 1
ATOM 699 N N . VAL A 1 92 ? 0.655 -3.011 6.035 1.00 97.50 92 VAL A N 1
ATOM 700 C CA . VAL A 1 92 ? -0.127 -2.262 5.040 1.00 97.50 92 VAL A CA 1
ATOM 701 C C . VAL A 1 92 ? 0.076 -0.755 5.186 1.00 97.50 92 VAL A C 1
ATOM 703 O O . VAL A 1 92 ? 0.087 -0.053 4.176 1.00 97.50 92 VAL A O 1
ATOM 706 N N . ILE A 1 93 ? 0.245 -0.245 6.410 1.00 97.25 93 ILE A N 1
ATOM 707 C CA . ILE A 1 93 ? 0.529 1.177 6.638 1.00 97.25 93 ILE A CA 1
ATOM 708 C C . ILE A 1 93 ? 1.862 1.567 5.995 1.00 97.25 93 ILE A C 1
ATOM 710 O O . ILE A 1 93 ? 1.904 2.581 5.293 1.00 97.25 93 ILE A O 1
ATOM 714 N N . GLU A 1 94 ? 2.904 0.756 6.171 1.00 97.38 94 GLU A N 1
ATOM 715 C CA . GLU A 1 94 ? 4.225 0.998 5.582 1.00 97.38 94 GLU A CA 1
ATOM 716 C C . GLU A 1 94 ? 4.180 0.928 4.052 1.00 97.38 94 GLU A C 1
ATOM 718 O O . GLU A 1 94 ? 4.546 1.882 3.361 1.00 97.38 94 GLU A O 1
ATOM 723 N N . LEU A 1 95 ? 3.634 -0.160 3.501 1.00 98.06 95 LEU A N 1
ATOM 724 C CA . LEU A 1 95 ? 3.557 -0.371 2.053 1.00 98.06 95 LEU A CA 1
ATOM 725 C C . LEU A 1 95 ? 2.718 0.709 1.358 1.00 98.06 95 LEU A C 1
ATOM 727 O O . LEU A 1 95 ? 3.097 1.208 0.297 1.00 98.06 95 LEU A O 1
ATOM 731 N N . ALA A 1 96 ? 1.582 1.094 1.945 1.00 98.50 96 ALA A N 1
ATOM 732 C CA . ALA A 1 96 ? 0.740 2.148 1.395 1.00 98.50 96 ALA A CA 1
ATOM 733 C C . ALA A 1 96 ? 1.385 3.536 1.526 1.00 98.50 96 ALA A C 1
ATOM 735 O O . ALA A 1 96 ? 1.199 4.373 0.647 1.00 98.50 96 ALA A O 1
ATOM 736 N N . THR A 1 97 ? 2.169 3.784 2.579 1.00 98.44 97 THR A N 1
ATOM 737 C CA . THR A 1 97 ? 2.934 5.032 2.722 1.00 98.44 97 THR A CA 1
ATOM 738 C C . THR A 1 97 ? 4.024 5.135 1.661 1.00 98.44 97 THR A C 1
ATOM 740 O O . THR A 1 97 ? 4.119 6.171 1.006 1.00 98.44 97 THR A O 1
ATOM 743 N N . ALA A 1 98 ? 4.758 4.051 1.399 1.00 97.56 98 ALA A N 1
ATOM 744 C CA . ALA A 1 98 ? 5.711 3.995 0.293 1.00 97.56 98 ALA A CA 1
ATOM 745 C C . ALA A 1 98 ? 5.022 4.219 -1.066 1.00 97.56 98 ALA A C 1
ATOM 747 O O . ALA A 1 98 ? 5.520 4.968 -1.903 1.00 97.56 98 ALA A O 1
ATOM 748 N N . ALA A 1 99 ? 3.844 3.621 -1.282 1.00 98.31 99 ALA A N 1
ATOM 749 C CA . ALA A 1 99 ? 3.062 3.837 -2.499 1.00 98.31 99 ALA A CA 1
ATOM 750 C C . ALA A 1 99 ? 2.636 5.305 -2.682 1.00 98.31 99 ALA A C 1
ATOM 752 O O . ALA A 1 99 ? 2.713 5.806 -3.797 1.00 98.31 99 ALA A O 1
ATOM 753 N N . ILE A 1 100 ? 2.247 6.003 -1.609 1.00 98.50 100 ILE A N 1
ATOM 754 C CA . ILE A 1 100 ? 1.898 7.435 -1.648 1.00 98.50 100 ILE A CA 1
ATOM 755 C C . ILE A 1 100 ? 3.121 8.306 -1.952 1.00 98.50 100 ILE A C 1
ATOM 757 O O . ILE A 1 100 ? 2.996 9.286 -2.679 1.00 98.50 100 ILE A O 1
ATOM 761 N N . ALA A 1 101 ? 4.297 7.953 -1.427 1.00 97.12 101 ALA A N 1
ATOM 762 C CA . ALA A 1 101 ? 5.535 8.671 -1.733 1.00 97.12 101 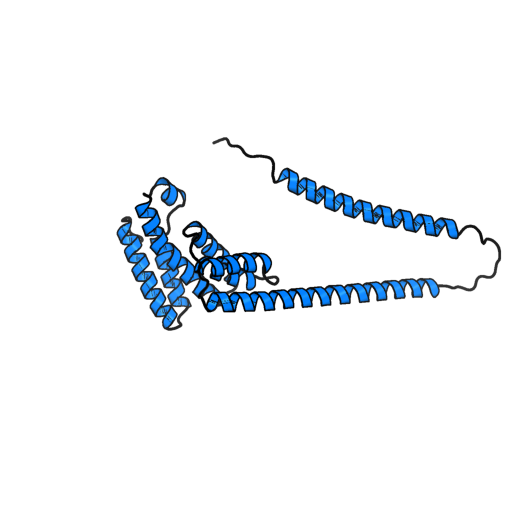ALA A CA 1
ATOM 763 C C . ALA A 1 101 ? 5.923 8.564 -3.221 1.00 97.12 101 ALA A C 1
ATOM 765 O O . ALA A 1 101 ? 6.480 9.504 -3.778 1.00 97.12 101 ALA A O 1
ATOM 766 N N . MET A 1 102 ? 5.598 7.441 -3.872 1.00 96.75 102 MET A N 1
ATOM 767 C CA . MET A 1 102 ? 5.813 7.237 -5.312 1.00 96.75 102 MET A CA 1
ATOM 768 C C . MET A 1 102 ? 4.700 7.830 -6.186 1.00 96.75 102 MET A C 1
ATOM 770 O O . MET A 1 102 ? 4.968 8.281 -7.296 1.00 96.75 102 MET A O 1
ATOM 774 N N . ASP A 1 103 ? 3.455 7.800 -5.710 1.00 97.31 103 ASP A N 1
ATOM 775 C CA . ASP A 1 103 ? 2.272 8.301 -6.409 1.00 97.31 103 ASP A CA 1
ATOM 776 C C . ASP A 1 103 ? 1.282 8.929 -5.413 1.00 97.31 103 ASP A C 1
ATOM 778 O O . ASP A 1 103 ? 0.384 8.275 -4.868 1.00 97.31 103 ASP A O 1
ATOM 782 N N . ALA A 1 104 ? 1.423 10.241 -5.209 1.00 97.56 104 ALA A N 1
ATOM 783 C CA . ALA A 1 104 ? 0.539 11.027 -4.350 1.00 97.56 104 ALA A CA 1
ATOM 784 C C . ALA A 1 104 ? -0.895 11.166 -4.909 1.00 97.56 104 ALA A C 1
ATOM 786 O O . ALA A 1 104 ? -1.798 11.614 -4.197 1.00 97.56 104 ALA A O 1
ATOM 787 N N . GLY A 1 105 ? -1.125 10.785 -6.170 1.00 97.19 105 GLY A N 1
ATOM 788 C CA . GLY A 1 105 ? -2.443 10.716 -6.802 1.00 97.19 105 GLY A CA 1
ATOM 789 C C . GLY A 1 105 ? -3.164 9.384 -6.572 1.00 97.19 105 GLY A C 1
ATOM 790 O O . GLY A 1 105 ? -4.314 9.221 -6.987 1.00 97.19 105 GLY A O 1
ATOM 791 N N . SER A 1 106 ? -2.537 8.421 -5.889 1.00 97.50 106 SER A N 1
ATOM 792 C CA . SER A 1 106 ? -3.080 7.073 -5.727 1.00 97.50 106 SER A CA 1
ATOM 793 C C . SER A 1 106 ? -4.205 6.998 -4.689 1.00 97.50 106 SER A C 1
ATOM 795 O O . SER A 1 106 ? -3.983 6.674 -3.519 1.00 97.50 106 SER A O 1
ATOM 797 N N . ALA A 1 107 ? -5.458 7.194 -5.118 1.00 97.88 107 ALA A N 1
ATOM 798 C CA . ALA A 1 107 ? -6.638 7.045 -4.252 1.00 97.88 107 ALA A CA 1
ATOM 799 C C . ALA A 1 107 ? -6.670 5.686 -3.519 1.00 97.88 107 ALA A C 1
ATOM 801 O O . ALA A 1 107 ? -7.042 5.594 -2.348 1.00 97.88 107 ALA A O 1
ATOM 802 N N . LYS A 1 108 ? -6.227 4.619 -4.200 1.00 97.06 108 LYS A N 1
ATOM 803 C CA . LYS A 1 108 ? -6.156 3.262 -3.641 1.00 97.06 108 LYS A CA 1
ATOM 804 C C . LYS A 1 108 ? -5.132 3.145 -2.510 1.00 97.06 108 LYS A C 1
ATOM 806 O O . LYS A 1 108 ? -5.393 2.417 -1.555 1.00 97.06 108 LYS A O 1
ATOM 811 N N . ALA A 1 109 ? -3.993 3.832 -2.593 1.00 98.25 109 ALA A N 1
ATOM 812 C CA . ALA A 1 109 ? -2.982 3.797 -1.539 1.00 98.25 109 ALA A CA 1
ATOM 813 C C . ALA A 1 109 ? -3.515 4.412 -0.239 1.00 98.25 109 ALA A C 1
ATOM 815 O O . ALA A 1 109 ? -3.483 3.761 0.808 1.00 98.25 109 ALA A O 1
ATOM 816 N N . TYR A 1 110 ? -4.123 5.598 -0.328 1.00 98.56 110 TYR A N 1
ATOM 817 C CA . TYR A 1 110 ? -4.805 6.226 0.806 1.00 98.56 110 TYR A CA 1
ATOM 818 C C . TYR A 1 110 ? -5.917 5.335 1.370 1.00 98.56 110 TYR A C 1
ATOM 820 O O . TYR A 1 110 ? -5.976 5.106 2.577 1.00 98.56 110 TYR A O 1
ATOM 828 N N . PHE A 1 111 ? -6.748 4.747 0.506 1.00 97.94 111 PHE A N 1
ATOM 829 C CA . PHE A 1 111 ? -7.804 3.824 0.923 1.00 97.94 111 PHE A CA 1
ATOM 830 C C . PHE A 1 111 ? -7.269 2.631 1.734 1.00 97.94 111 PHE A C 1
ATOM 832 O O . PHE A 1 111 ? -7.805 2.313 2.800 1.00 97.94 111 PHE A O 1
ATOM 839 N N . TRP A 1 112 ? -6.210 1.966 1.265 1.00 97.69 112 TRP A N 1
ATOM 840 C CA . TRP A 1 112 ? -5.643 0.818 1.975 1.00 97.69 112 TRP A CA 1
ATOM 841 C C . TRP A 1 112 ? -4.995 1.217 3.300 1.00 97.69 112 TRP A C 1
ATOM 843 O O . TRP A 1 112 ? -5.210 0.527 4.302 1.00 97.69 112 TRP A O 1
ATOM 853 N N . ARG A 1 113 ? -4.288 2.354 3.343 1.00 97.81 113 ARG A N 1
ATOM 854 C CA . ARG A 1 113 ? -3.712 2.887 4.584 1.00 97.81 113 ARG A CA 1
ATOM 855 C C . ARG A 1 113 ? -4.791 3.226 5.610 1.00 97.81 113 ARG A C 1
ATOM 857 O O . ARG A 1 113 ? -4.666 2.834 6.770 1.00 97.81 113 ARG A O 1
ATOM 864 N N . ALA A 1 114 ? -5.894 3.839 5.177 1.00 97.12 114 ALA A N 1
ATOM 865 C CA . ALA A 1 114 ? -7.042 4.124 6.030 1.00 97.12 114 ALA A CA 1
ATOM 866 C C . ALA A 1 114 ? -7.629 2.840 6.633 1.00 97.12 114 ALA A C 1
ATOM 868 O O . ALA A 1 114 ? -7.814 2.742 7.848 1.00 97.12 114 ALA A O 1
ATOM 869 N N . LYS A 1 115 ? -7.874 1.814 5.804 1.00 95.25 115 LYS A N 1
ATOM 870 C CA . LYS A 1 115 ? -8.393 0.519 6.277 1.00 95.25 115 LYS A CA 1
ATOM 871 C C . LYS A 1 115 ? -7.466 -0.144 7.289 1.00 95.25 115 LYS A C 1
ATOM 873 O O . LYS A 1 115 ? -7.949 -0.720 8.262 1.00 95.25 115 LYS A O 1
ATOM 878 N N . ALA A 1 116 ? -6.159 -0.058 7.076 1.00 95.56 116 ALA A N 1
ATOM 879 C CA . ALA A 1 116 ? -5.176 -0.610 7.992 1.00 95.56 116 ALA A CA 1
ATOM 880 C C . ALA A 1 116 ? -5.119 0.157 9.320 1.00 95.56 116 ALA A C 1
ATOM 882 O O . ALA A 1 116 ? -5.165 -0.466 10.378 1.00 95.56 116 ALA A O 1
ATOM 883 N N . ARG A 1 117 ? -5.147 1.496 9.294 1.00 95.25 117 ARG A N 1
ATOM 884 C CA . ARG A 1 117 ? -5.224 2.342 10.501 1.00 95.25 117 ARG A CA 1
ATOM 885 C C . ARG A 1 117 ? -6.473 2.057 11.338 1.00 95.25 117 ARG A C 1
ATOM 887 O O . ARG A 1 117 ? -6.390 2.051 12.561 1.00 95.25 117 ARG A O 1
ATOM 894 N N . MET A 1 118 ? -7.603 1.735 10.704 1.00 92.06 118 MET A N 1
ATOM 895 C CA . MET A 1 118 ? -8.821 1.286 11.401 1.00 92.06 118 MET A CA 1
ATOM 896 C C . MET A 1 118 ? -8.701 -0.109 12.029 1.00 92.06 118 MET A C 1
ATOM 898 O O . MET A 1 118 ? -9.411 -0.414 12.991 1.00 92.06 118 MET A O 1
ATOM 902 N N . ALA A 1 119 ? -7.886 -0.979 11.432 1.00 89.50 119 ALA A N 1
ATOM 903 C CA . ALA A 1 119 ? -7.698 -2.366 11.848 1.00 89.50 119 ALA A CA 1
ATOM 904 C C . ALA A 1 119 ? -6.539 -2.546 12.843 1.00 89.50 119 ALA A C 1
ATOM 906 O O . ALA A 1 119 ? -6.440 -3.605 13.458 1.00 89.50 119 ALA A O 1
ATOM 907 N N . ALA A 1 120 ? -5.679 -1.536 13.001 1.00 86.19 120 ALA A N 1
ATOM 908 C CA . ALA A 1 120 ? -4.533 -1.573 13.898 1.00 86.19 120 ALA A CA 1
ATOM 909 C C . ALA A 1 120 ? -4.937 -1.877 15.3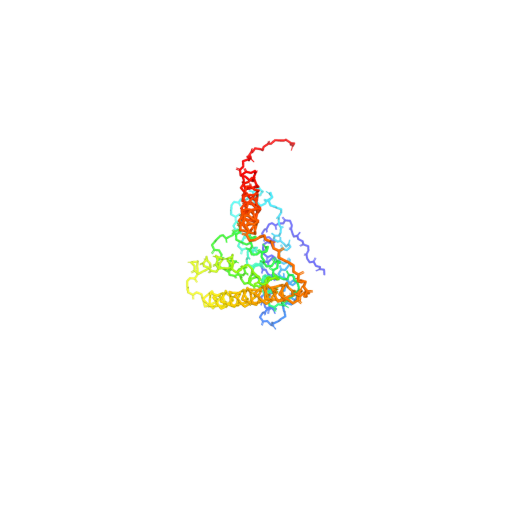54 1.00 86.19 120 ALA A C 1
ATOM 911 O O . ALA A 1 120 ? -6.026 -1.523 15.822 1.00 86.19 120 ALA A O 1
ATOM 912 N N . ALA A 1 121 ? -4.036 -2.552 16.073 1.00 73.94 121 ALA A N 1
ATOM 913 C CA . ALA A 1 121 ? -4.225 -2.910 17.474 1.00 73.94 121 ALA A CA 1
ATOM 914 C C . ALA A 1 121 ? -4.439 -1.662 18.354 1.00 73.94 121 ALA A C 1
ATOM 916 O O . ALA A 1 121 ? -4.007 -0.564 18.016 1.00 73.94 121 ALA A O 1
ATOM 917 N N . GLY A 1 122 ? -5.136 -1.821 19.484 1.00 76.38 122 GLY A N 1
ATOM 918 C CA . GLY A 1 122 ? -5.427 -0.704 20.398 1.00 76.38 122 GLY A CA 1
ATOM 919 C C . GLY A 1 122 ? -6.613 0.177 19.986 1.00 76.38 122 GLY A C 1
ATOM 920 O O . GLY A 1 122 ? -6.792 1.261 20.526 1.00 76.38 122 GLY A O 1
ATOM 921 N N . GLY A 1 123 ? -7.454 -0.288 19.057 1.00 72.00 123 GLY A N 1
ATOM 922 C CA . GLY A 1 123 ? -8.666 0.422 18.635 1.00 72.00 123 GLY A CA 1
ATOM 923 C C . GLY A 1 123 ? -8.504 1.267 17.371 1.00 72.00 123 GLY A C 1
ATOM 924 O O . GLY A 1 123 ? -9.512 1.788 16.894 1.00 72.00 123 GLY A O 1
ATOM 925 N N . GLY A 1 124 ? -7.297 1.324 16.803 1.00 79.31 124 GLY A N 1
ATOM 926 C CA . GLY A 1 124 ? -6.991 2.017 15.556 1.00 79.31 124 GLY A CA 1
ATOM 927 C C . GLY A 1 124 ? -6.872 3.538 15.691 1.00 79.31 124 GLY A C 1
ATOM 928 O O . GLY A 1 124 ? -7.483 4.159 16.562 1.00 79.31 124 GLY A O 1
ATOM 929 N N . ASP A 1 125 ? -6.100 4.141 14.788 1.00 89.19 125 ASP A N 1
ATOM 930 C CA . ASP A 1 125 ? -5.947 5.596 14.676 1.00 89.19 125 ASP A CA 1
ATOM 931 C C . ASP A 1 125 ? -7.034 6.154 13.747 1.00 89.19 125 ASP A C 1
ATOM 933 O O . ASP A 1 125 ? -6.858 6.288 12.532 1.00 89.19 125 ASP A O 1
ATOM 937 N N . ILE A 1 126 ? -8.216 6.391 14.321 1.00 91.25 126 ILE A N 1
ATOM 938 C CA . ILE A 1 126 ? -9.409 6.788 13.564 1.00 91.25 126 ILE A CA 1
ATOM 939 C C . ILE A 1 126 ? -9.256 8.180 12.947 1.00 91.25 126 ILE A C 1
ATOM 941 O O . ILE A 1 126 ? -9.752 8.389 11.842 1.00 91.25 126 ILE A O 1
ATOM 945 N N . ALA A 1 127 ? -8.556 9.104 13.610 1.00 91.00 127 ALA A N 1
ATOM 946 C CA . ALA A 1 127 ? -8.331 10.453 13.092 1.00 91.00 127 ALA A CA 1
ATOM 947 C C . ALA A 1 127 ? -7.504 10.405 11.801 1.00 91.00 127 ALA A C 1
ATOM 949 O O . ALA A 1 127 ? -7.961 10.850 10.748 1.00 91.00 127 ALA A O 1
ATOM 950 N N . ARG A 1 128 ? -6.350 9.728 11.831 1.00 95.12 128 ARG A N 1
ATOM 951 C CA . ARG A 1 128 ? -5.512 9.566 10.635 1.00 95.12 128 ARG A CA 1
ATOM 952 C C . ARG A 1 128 ? -6.173 8.721 9.547 1.00 95.12 128 ARG A C 1
ATOM 954 O O . ARG A 1 128 ? -5.924 8.920 8.359 1.00 95.12 128 ARG A O 1
ATOM 961 N N . ALA A 1 129 ? -7.019 7.763 9.924 1.00 96.12 129 ALA A N 1
ATOM 962 C CA . ALA A 1 129 ? -7.800 7.002 8.955 1.00 96.12 129 ALA A CA 1
ATOM 963 C C . ALA 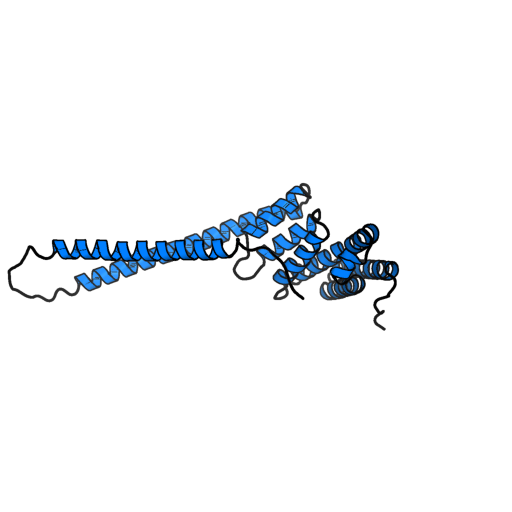A 1 129 ? -8.878 7.858 8.263 1.00 96.12 129 ALA A C 1
ATOM 965 O O . ALA A 1 129 ? -9.165 7.632 7.088 1.00 96.12 129 ALA A O 1
ATOM 966 N N . GLN A 1 130 ? -9.468 8.836 8.962 1.00 94.94 130 GLN A N 1
ATOM 967 C CA . GLN A 1 130 ? -10.398 9.801 8.368 1.00 94.94 130 GLN A CA 1
ATOM 968 C C . GLN A 1 130 ? -9.700 10.705 7.355 1.00 94.94 130 GLN A C 1
ATOM 970 O O . GLN A 1 130 ? -10.233 10.871 6.261 1.00 94.94 130 GLN A O 1
ATOM 975 N N . GLU A 1 131 ? -8.513 11.220 7.679 1.00 96.44 131 GLU A N 1
ATOM 976 C CA . GLU A 1 131 ? -7.696 12.024 6.758 1.00 96.44 131 GLU A CA 1
ATOM 977 C C . GLU A 1 131 ? -7.384 11.256 5.467 1.00 96.44 131 GLU A C 1
ATOM 979 O O . GLU A 1 131 ? -7.657 11.738 4.367 1.00 96.44 131 GLU A O 1
ATOM 984 N N . ASP A 1 132 ? -6.893 10.019 5.589 1.00 98.06 132 ASP A N 1
ATOM 985 C CA . ASP A 1 132 ? -6.597 9.178 4.427 1.00 98.06 132 ASP A CA 1
ATOM 986 C C . ASP A 1 132 ? -7.851 8.885 3.594 1.00 98.06 132 ASP A C 1
ATOM 988 O O . ASP A 1 132 ? -7.825 8.967 2.367 1.00 98.06 132 ASP A O 1
ATOM 992 N N . MET A 1 133 ? -8.971 8.539 4.234 1.00 97.00 133 MET A N 1
ATOM 993 C CA . MET A 1 133 ? -10.195 8.208 3.504 1.00 97.00 133 MET A CA 1
ATOM 994 C C . MET A 1 133 ? -10.820 9.441 2.838 1.00 97.00 133 MET A C 1
ATOM 996 O O . MET A 1 133 ? -11.392 9.317 1.755 1.00 97.00 133 MET A O 1
ATOM 1000 N N . ALA A 1 134 ? -10.701 10.622 3.451 1.00 96.38 134 ALA A N 1
ATOM 1001 C CA . ALA A 1 134 ? -11.098 11.886 2.837 1.00 96.38 134 ALA A CA 1
ATOM 1002 C C . ALA A 1 134 ? -10.252 12.161 1.591 1.00 96.38 134 ALA A C 1
ATOM 1004 O O . ALA A 1 134 ? -10.808 12.395 0.519 1.00 96.38 134 ALA A O 1
ATOM 1005 N N . ARG A 1 135 ? -8.928 11.994 1.687 1.00 98.06 135 ARG A N 1
ATOM 1006 C CA . ARG A 1 135 ? -8.035 12.146 0.536 1.00 98.06 135 ARG A CA 1
ATOM 1007 C C . ARG A 1 135 ? -8.344 11.148 -0.582 1.00 98.06 135 ARG A C 1
ATOM 1009 O O . ARG A 1 135 ? -8.358 11.513 -1.754 1.00 98.06 135 ARG A O 1
ATOM 1016 N N . ALA A 1 136 ? -8.652 9.898 -0.237 1.00 97.94 136 ALA A N 1
ATOM 1017 C CA . ALA A 1 136 ? -9.101 8.904 -1.211 1.00 97.94 136 ALA A CA 1
ATOM 1018 C C . ALA A 1 136 ? -10.414 9.319 -1.905 1.00 97.94 136 ALA A C 1
ATOM 1020 O O . ALA A 1 136 ? -10.576 9.071 -3.098 1.00 97.94 136 ALA A O 1
ATOM 1021 N N . ALA A 1 137 ? -11.338 9.960 -1.182 1.00 97.25 137 ALA A N 1
ATOM 1022 C CA . ALA A 1 137 ? -12.609 10.438 -1.727 1.00 97.25 137 ALA A CA 1
ATOM 1023 C C . ALA A 1 137 ? -12.446 11.663 -2.634 1.00 97.25 137 ALA A C 1
ATOM 1025 O O . ALA A 1 137 ? -13.156 11.765 -3.629 1.00 97.25 137 ALA A O 1
ATOM 1026 N N . GLU A 1 138 ? -11.501 12.554 -2.330 1.00 97.50 138 GLU A N 1
ATOM 1027 C CA . GLU A 1 138 ? -11.131 13.669 -3.211 1.00 97.50 138 GLU A CA 1
ATOM 1028 C C . GLU A 1 138 ? -10.574 13.165 -4.546 1.00 97.50 138 GLU A C 1
ATOM 1030 O O . GLU A 1 138 ? -10.965 13.646 -5.606 1.00 97.50 138 GLU A O 1
ATOM 1035 N N . LEU A 1 139 ? -9.688 12.166 -4.497 1.00 97.38 139 LEU A N 1
ATOM 1036 C CA . LEU A 1 139 ? -9.042 11.599 -5.682 1.00 97.38 139 LEU A CA 1
ATOM 1037 C C . LEU A 1 139 ? -9.974 10.672 -6.488 1.00 97.38 139 LEU A C 1
ATOM 1039 O O . LEU A 1 139 ? -9.782 10.502 -7.690 1.00 97.38 139 LEU A O 1
ATOM 1043 N N . ALA A 1 140 ? -10.972 10.055 -5.845 1.00 95.50 140 ALA A N 1
ATOM 1044 C CA . ALA A 1 140 ? -11.906 9.121 -6.478 1.00 95.50 140 ALA A CA 1
ATOM 1045 C C . ALA A 1 140 ? -13.351 9.259 -5.936 1.00 95.50 140 ALA A C 1
ATOM 1047 O O . ALA A 1 140 ? -13.877 8.328 -5.314 1.00 95.50 140 ALA A O 1
ATOM 1048 N N . PRO A 1 141 ? -14.056 10.375 -6.210 1.00 92.44 141 PRO A N 1
ATOM 1049 C CA . PRO A 1 141 ? -15.377 10.667 -5.626 1.00 92.44 141 PRO A CA 1
ATOM 1050 C C . PRO A 1 141 ? -16.470 9.649 -6.010 1.00 92.44 141 PRO A C 1
ATOM 1052 O O . PRO A 1 141 ? -17.438 9.424 -5.276 1.00 92.44 141 PRO A O 1
ATOM 1055 N N . GLY A 1 142 ? -16.302 8.975 -7.151 1.00 92.00 142 GLY A N 1
ATOM 1056 C CA . GLY A 1 142 ? -17.204 7.938 -7.653 1.00 92.00 142 GLY A CA 1
ATOM 1057 C C . GLY A 1 142 ? -17.002 6.545 -7.043 1.00 92.00 142 GLY A C 1
ATOM 1058 O O . GLY A 1 142 ? -17.872 5.684 -7.219 1.00 92.00 142 GLY A O 1
ATOM 1059 N N . ASP A 1 143 ? -15.938 6.307 -6.273 1.00 95.38 143 ASP A N 1
ATOM 1060 C CA . ASP A 1 143 ? -15.589 4.965 -5.801 1.00 95.38 143 ASP A CA 1
ATOM 1061 C C . ASP A 1 143 ? -16.531 4.454 -4.691 1.00 95.38 143 ASP A C 1
ATOM 1063 O O . ASP A 1 143 ? -16.729 5.075 -3.641 1.00 95.38 143 ASP A O 1
ATOM 1067 N N . ARG A 1 144 ? -17.147 3.288 -4.929 1.00 94.94 144 ARG A N 1
ATOM 1068 C CA . ARG A 1 144 ? -18.091 2.660 -3.984 1.00 94.94 144 ARG A CA 1
ATOM 1069 C C . ARG A 1 144 ? -17.396 2.183 -2.707 1.00 94.94 144 ARG A C 1
ATOM 1071 O O . ARG A 1 144 ? -17.986 2.275 -1.631 1.00 94.94 144 ARG A O 1
ATOM 1078 N N . GLY A 1 145 ? -16.170 1.677 -2.823 1.00 92.44 145 GLY A N 1
ATOM 1079 C CA . GLY A 1 145 ? -15.371 1.193 -1.703 1.00 92.44 145 GLY A CA 1
ATOM 1080 C C . GLY A 1 145 ? -14.985 2.324 -0.758 1.00 92.44 145 GLY A C 1
ATOM 1081 O O . GLY A 1 145 ? -15.158 2.183 0.452 1.00 92.44 145 GLY A O 1
ATOM 1082 N N . VAL A 1 146 ? -14.560 3.468 -1.296 1.00 94.44 146 VAL A N 1
ATOM 1083 C CA . VAL A 1 146 ? -14.236 4.670 -0.512 1.00 94.44 146 VAL A CA 1
ATOM 1084 C C . VAL A 1 146 ? -15.468 5.189 0.229 1.00 94.44 146 VAL A C 1
ATOM 1086 O O . VAL A 1 146 ? -15.410 5.415 1.439 1.00 94.44 146 VAL A O 1
ATOM 1089 N N . ARG A 1 147 ? -16.626 5.289 -0.442 1.00 94.00 147 ARG A N 1
ATOM 1090 C CA . ARG A 1 147 ? -17.882 5.687 0.223 1.00 94.00 147 ARG A CA 1
ATOM 1091 C C . ARG A 1 147 ? -18.272 4.738 1.355 1.00 94.00 147 ARG A C 1
ATOM 1093 O O . ARG A 1 147 ? -18.639 5.196 2.437 1.00 94.00 147 ARG A O 1
ATOM 1100 N N . ALA A 1 148 ? -18.175 3.429 1.132 1.00 94.56 148 ALA A N 1
ATOM 1101 C CA . ALA A 1 148 ? -18.432 2.437 2.174 1.00 94.56 148 ALA A CA 1
ATOM 1102 C C . ALA A 1 148 ? -17.428 2.555 3.337 1.00 94.56 148 ALA A C 1
ATOM 1104 O O . ALA A 1 148 ? -17.815 2.475 4.503 1.00 94.56 148 ALA A O 1
ATOM 1105 N N . GLY A 1 149 ? -16.154 2.814 3.030 1.00 92.56 149 GLY A N 1
ATOM 1106 C CA . GLY A 1 149 ? -15.094 3.051 4.007 1.00 92.56 149 GLY A CA 1
ATOM 1107 C C . GLY A 1 149 ? -15.368 4.256 4.909 1.00 92.56 149 GLY A C 1
ATOM 1108 O O . GLY A 1 149 ? -15.260 4.140 6.129 1.00 92.56 149 GLY A O 1
ATOM 1109 N N . LEU A 1 150 ? -15.809 5.383 4.340 1.00 92.75 150 LEU A N 1
ATOM 1110 C CA . LEU A 1 150 ? -16.212 6.572 5.105 1.00 92.75 150 LEU A CA 1
ATOM 1111 C C . LEU A 1 150 ? -17.365 6.276 6.073 1.00 92.75 150 LEU A C 1
ATOM 1113 O O . LEU A 1 150 ? -17.348 6.731 7.218 1.00 92.75 150 LEU A O 1
ATOM 1117 N N . GLN A 1 151 ? -18.356 5.488 5.650 1.00 93.19 151 GLN A N 1
ATOM 1118 C CA . GLN A 1 151 ? -19.449 5.086 6.540 1.00 93.19 151 GLN A CA 1
ATOM 1119 C C . GLN A 1 151 ? -18.954 4.178 7.671 1.00 93.19 151 GLN A C 1
ATOM 1121 O O . GLN A 1 151 ? -19.302 4.391 8.834 1.00 93.19 151 GLN A O 1
ATOM 1126 N N . ALA A 1 152 ? -18.080 3.215 7.367 1.00 92.19 152 ALA A N 1
ATOM 1127 C CA . ALA A 1 152 ? -17.472 2.352 8.377 1.00 92.19 152 ALA A CA 1
ATOM 1128 C C . ALA A 1 152 ? -16.642 3.149 9.403 1.00 92.19 152 ALA A C 1
ATOM 1130 O O . ALA A 1 152 ? -16.716 2.870 10.602 1.00 92.19 152 ALA A O 1
ATOM 1131 N N . LEU A 1 153 ? -15.908 4.176 8.959 1.00 93.12 153 LEU A N 1
ATOM 1132 C CA . LEU A 1 153 ? -15.171 5.099 9.829 1.00 93.12 153 LEU A CA 1
ATOM 1133 C C . LEU A 1 153 ? -16.088 5.856 10.783 1.00 93.12 153 LEU A C 1
ATOM 1135 O O . LEU A 1 153 ? -15.812 5.911 11.979 1.00 93.12 153 LEU A O 1
ATOM 1139 N N . ARG A 1 154 ? -17.203 6.397 10.283 1.00 91.19 154 ARG A N 1
ATOM 1140 C CA . ARG A 1 154 ? -18.193 7.097 11.118 1.00 91.19 154 ARG A CA 1
ATOM 1141 C C . ARG A 1 154 ? -18.754 6.188 12.206 1.00 91.19 154 ARG A C 1
ATOM 1143 O O . ARG A 1 154 ? -18.876 6.606 13.356 1.00 91.19 154 ARG A O 1
ATOM 1150 N N . MET A 1 155 ? -19.058 4.939 11.864 1.00 91.62 155 MET A N 1
ATOM 1151 C CA . MET A 1 155 ? -19.554 3.959 12.832 1.00 91.62 155 MET A CA 1
ATOM 1152 C C . MET A 1 155 ? -18.495 3.601 13.880 1.00 91.62 155 MET A C 1
ATOM 1154 O O . MET A 1 155 ? -18.797 3.580 15.073 1.00 91.62 155 MET A O 1
ATOM 1158 N N . ARG A 1 156 ? -17.243 3.387 13.460 1.00 89.31 156 ARG A N 1
ATOM 1159 C CA . ARG A 1 156 ? -16.108 3.127 14.361 1.00 89.31 156 ARG A CA 1
ATOM 1160 C C . ARG A 1 156 ? -15.841 4.295 15.313 1.00 89.31 156 ARG A C 1
ATOM 1162 O O . ARG A 1 156 ? -15.661 4.058 16.504 1.00 89.31 156 ARG A O 1
ATOM 1169 N N . ALA A 1 157 ? -15.879 5.531 14.816 1.00 88.94 157 ALA A N 1
ATOM 1170 C CA . ALA A 1 157 ? -15.697 6.736 15.625 1.00 88.94 157 ALA A CA 1
ATOM 1171 C C . ALA A 1 157 ? -16.771 6.854 16.719 1.00 88.94 157 ALA A C 1
ATOM 1173 O O . ALA A 1 157 ? -16.450 7.022 17.893 1.00 88.94 157 ALA A O 1
ATOM 1174 N N . ARG A 1 158 ? -18.049 6.669 16.356 1.00 90.44 158 ARG A N 1
ATOM 1175 C CA . ARG A 1 158 ? -19.170 6.673 17.313 1.00 90.44 158 ARG A CA 1
ATOM 1176 C C . ARG A 1 158 ? -19.031 5.582 18.371 1.00 90.44 158 ARG A C 1
ATOM 1178 O O . ARG A 1 158 ? -19.349 5.810 19.536 1.00 90.44 158 ARG A O 1
ATOM 1185 N N . GLU A 1 159 ? -18.559 4.401 17.979 1.00 89.50 159 GLU A N 1
ATOM 1186 C CA . GLU A 1 159 ? -18.341 3.293 18.909 1.00 89.50 159 GLU A CA 1
ATOM 1187 C C . GLU A 1 159 ? -17.208 3.584 19.898 1.00 89.50 159 GLU A C 1
ATOM 1189 O O . GLU A 1 159 ? -17.384 3.363 21.097 1.00 89.50 159 GLU A O 1
ATOM 1194 N N . GLN A 1 160 ? -16.076 4.123 19.433 1.00 86.69 160 GLN A N 1
ATOM 1195 C CA . GLN A 1 160 ? -14.996 4.566 20.320 1.00 86.69 160 GLN A CA 1
ATOM 1196 C C . GLN A 1 160 ? -15.487 5.634 21.298 1.00 86.69 160 GLN A C 1
ATOM 1198 O O . GLN A 1 160 ? -15.277 5.511 22.500 1.00 86.69 160 GLN A O 1
ATOM 1203 N N . GLU A 1 161 ? -16.213 6.637 20.812 1.00 88.50 161 GLU A N 1
ATOM 1204 C CA . GLU A 1 161 ? -16.748 7.710 21.647 1.00 88.50 161 GLU A CA 1
ATOM 1205 C C . GLU A 1 161 ? -17.740 7.178 22.696 1.00 88.50 161 GLU A C 1
ATOM 1207 O O . GLU A 1 161 ? -17.706 7.563 23.867 1.00 88.50 161 GLU A O 1
ATOM 1212 N N . ARG A 1 162 ? -18.601 6.229 22.306 1.00 90.44 162 ARG A N 1
ATOM 1213 C CA . ARG A 1 162 ? -19.531 5.545 23.211 1.00 90.44 162 ARG A CA 1
ATOM 1214 C C . ARG A 1 162 ? -18.794 4.740 24.279 1.00 90.44 162 ARG A C 1
ATOM 1216 O O . ARG A 1 162 ? -19.191 4.794 25.443 1.00 90.44 162 ARG A O 1
ATOM 1223 N N . ARG A 1 163 ? -17.729 4.020 23.915 1.00 88.25 163 ARG A N 1
ATOM 1224 C CA . ARG A 1 163 ? -16.878 3.291 24.870 1.00 88.25 163 ARG A CA 1
ATOM 1225 C C . ARG A 1 163 ? -16.192 4.245 25.836 1.00 88.25 163 ARG A C 1
ATOM 1227 O O . ARG A 1 163 ? -16.300 4.040 27.041 1.00 88.25 163 ARG A O 1
ATOM 1234 N N . SER A 1 164 ? -15.585 5.315 25.331 1.00 87.44 164 SER A N 1
ATOM 1235 C CA . SER A 1 164 ? -14.952 6.347 26.153 1.00 87.44 164 SER A CA 1
ATOM 1236 C C . SER A 1 164 ? -15.944 6.949 27.146 1.00 87.44 164 SER A C 1
ATOM 1238 O O . SER A 1 164 ? -15.679 6.947 28.345 1.00 87.44 164 SER A O 1
ATOM 1240 N N . ARG A 1 165 ? -17.138 7.361 26.699 1.00 90.81 165 ARG A N 1
ATOM 1241 C CA . ARG A 1 165 ? -18.192 7.884 27.590 1.00 90.81 165 ARG A CA 1
ATOM 1242 C C . ARG A 1 165 ? -18.594 6.899 28.690 1.00 90.81 165 ARG A C 1
ATOM 1244 O O . ARG A 1 165 ? -18.755 7.305 29.840 1.00 90.81 165 ARG A O 1
ATOM 1251 N N . ARG A 1 166 ? -18.745 5.611 28.364 1.00 91.38 166 ARG A N 1
ATOM 1252 C CA . ARG A 1 166 ? -19.076 4.561 29.347 1.00 91.38 166 ARG A CA 1
ATOM 1253 C C . ARG A 1 166 ? -17.962 4.354 30.373 1.00 91.38 166 ARG A C 1
ATOM 1255 O O . ARG A 1 166 ? -18.248 4.227 31.558 1.00 91.38 166 ARG A O 1
ATOM 1262 N N . MET A 1 167 ? -16.703 4.359 29.938 1.00 88.06 167 MET A N 1
ATOM 1263 C CA . MET A 1 167 ? -15.562 4.240 30.851 1.00 88.06 167 MET A CA 1
ATOM 1264 C C . MET A 1 167 ? -15.482 5.435 31.805 1.00 88.06 167 MET A C 1
ATOM 1266 O O . MET A 1 167 ? -15.371 5.240 33.014 1.00 88.06 167 MET A O 1
ATOM 1270 N N . TRP A 1 168 ? -15.607 6.661 31.287 1.00 85.50 168 TRP A N 1
ATOM 1271 C CA . TRP A 1 168 ? -15.543 7.874 32.105 1.00 85.50 168 TRP A CA 1
ATOM 1272 C C . TRP A 1 168 ? -16.705 7.974 33.096 1.00 85.50 168 TRP A C 1
ATOM 1274 O O . TRP A 1 168 ? -16.469 8.224 34.274 1.00 85.50 168 TRP A O 1
ATOM 1284 N N . SER A 1 169 ? -17.945 7.718 32.665 1.00 88.75 169 SER A N 1
ATOM 1285 C CA . SER A 1 169 ? -19.114 7.720 33.566 1.00 88.75 169 SER A CA 1
ATOM 1286 C C . SER A 1 169 ? -18.973 6.707 34.706 1.00 88.75 169 SER A C 1
ATOM 1288 O O . SER A 1 169 ? -19.134 7.082 35.867 1.00 88.75 169 SER A O 1
ATOM 1290 N N . GLY A 1 170 ? -18.560 5.472 34.406 1.00 88.81 170 GLY A N 1
ATOM 1291 C CA . GLY A 1 170 ? -18.309 4.456 35.430 1.00 88.81 170 GLY A CA 1
ATOM 1292 C C . GLY A 1 170 ? -17.178 4.825 36.400 1.00 88.81 170 GLY A C 1
ATOM 1293 O O . GLY A 1 170 ? -17.237 4.464 37.575 1.00 88.81 170 GLY A O 1
ATOM 1294 N N . LEU A 1 171 ? -16.160 5.564 35.948 1.00 87.38 171 LEU A N 1
ATOM 1295 C CA . LEU A 1 171 ? -15.081 6.050 36.813 1.00 87.38 171 LEU A CA 1
ATOM 1296 C C . LEU A 1 171 ? -15.567 7.169 37.750 1.00 87.38 171 LEU A C 1
ATOM 1298 O O . LEU A 1 171 ? -15.270 7.141 38.943 1.00 87.38 171 LEU A O 1
ATOM 1302 N N . PHE A 1 172 ? -16.378 8.105 37.243 1.00 83.38 172 PHE A N 1
ATOM 1303 C CA . PHE A 1 172 ? -16.995 9.166 38.048 1.00 83.38 172 PHE A CA 1
ATOM 1304 C C . PHE A 1 172 ? -17.973 8.625 39.097 1.00 83.38 172 PHE A C 1
ATOM 1306 O O . PHE A 1 172 ? -18.025 9.145 40.212 1.00 83.38 172 PHE A O 1
ATOM 1313 N N . GLU A 1 173 ? -18.749 7.594 38.767 1.00 84.31 173 GLU A N 1
ATOM 1314 C CA . GLU A 1 173 ? -19.657 6.942 39.717 1.00 84.31 173 GLU A CA 1
ATOM 1315 C C . GLU A 1 173 ? -18.894 6.241 40.841 1.00 84.31 173 GLU A C 1
ATOM 1317 O O . GLU A 1 173 ? -19.224 6.433 42.012 1.00 84.31 173 GLU A O 1
ATOM 1322 N N . ARG A 1 174 ? -17.819 5.510 40.517 1.00 83.00 174 ARG A N 1
ATOM 1323 C CA . ARG A 1 174 ? -16.937 4.902 41.529 1.00 83.00 174 ARG A CA 1
ATOM 1324 C C . ARG A 1 174 ? -16.250 5.950 42.395 1.00 83.00 174 ARG A C 1
ATOM 1326 O O . ARG A 1 174 ? -16.200 5.778 43.608 1.00 83.00 174 ARG A O 1
ATOM 1333 N N . ALA A 1 175 ? -15.781 7.049 41.805 1.00 81.38 175 ALA A N 1
ATOM 1334 C CA . ALA A 1 175 ? -15.186 8.155 42.552 1.00 81.38 175 ALA A CA 1
ATOM 1335 C C . ALA A 1 175 ? -16.195 8.793 43.525 1.00 81.38 175 ALA A C 1
ATOM 1337 O O . ALA A 1 175 ? -15.871 9.016 44.691 1.00 81.38 175 ALA A O 1
ATOM 1338 N N . ARG A 1 176 ? -17.447 9.010 43.090 1.00 78.69 176 ARG A N 1
ATOM 1339 C CA . ARG A 1 176 ? -18.536 9.464 43.973 1.00 78.69 176 ARG A CA 1
ATOM 1340 C C . ARG A 1 176 ? -18.862 8.444 45.068 1.00 78.69 176 ARG A C 1
ATOM 1342 O O . ARG A 1 176 ? -19.095 8.845 46.205 1.00 78.69 176 ARG A O 1
ATOM 1349 N N . GLY A 1 177 ? -18.874 7.151 44.751 1.00 77.50 177 GLY A N 1
ATOM 1350 C CA . GLY A 1 177 ? -19.095 6.071 45.717 1.00 77.50 177 GLY A CA 1
ATOM 1351 C C . GLY A 1 177 ? -17.996 5.986 46.782 1.00 77.50 177 GLY A C 1
ATOM 1352 O O . GLY A 1 177 ? -18.302 5.924 47.970 1.00 77.50 177 GLY A O 1
ATOM 1353 N N . GLY A 1 178 ? -16.728 6.078 46.374 1.00 76.69 178 GLY A N 1
ATOM 1354 C CA . GLY A 1 178 ? -15.577 6.104 47.280 1.00 76.69 178 GLY A CA 1
ATOM 1355 C C . GLY A 1 178 ? -15.556 7.349 48.169 1.00 76.69 178 GLY A C 1
ATOM 1356 O O . GLY A 1 178 ? -15.340 7.240 49.374 1.00 76.69 178 GLY A O 1
ATOM 1357 N N . ALA A 1 179 ? -15.885 8.522 47.619 1.00 69.19 179 ALA A N 1
ATOM 1358 C CA . ALA A 1 179 ? -16.027 9.748 48.405 1.00 69.19 179 ALA A CA 1
ATOM 1359 C C . ALA A 1 179 ? -17.149 9.641 49.457 1.00 69.19 179 ALA A C 1
ATOM 1361 O O . ALA A 1 179 ? -16.987 10.107 50.584 1.00 69.19 179 ALA A O 1
ATOM 1362 N N . ARG A 1 180 ? -18.268 8.977 49.126 1.00 68.06 180 ARG A N 1
ATOM 1363 C CA . ARG A 1 180 ? -19.353 8.699 50.083 1.00 68.06 180 ARG A CA 1
ATOM 1364 C C . ARG A 1 180 ? -18.936 7.714 51.176 1.00 68.06 180 ARG A C 1
ATOM 1366 O O . ARG A 1 180 ? -19.284 7.941 52.328 1.00 68.06 180 ARG A O 1
ATOM 1373 N N . GLN A 1 181 ? -18.188 6.660 50.849 1.00 59.12 181 GLN A N 1
ATOM 1374 C CA . GLN A 1 181 ? -17.691 5.694 51.840 1.00 59.12 181 GLN A CA 1
ATOM 1375 C C . GLN A 1 181 ? -16.673 6.312 52.804 1.00 59.12 181 GLN A C 1
ATOM 1377 O O . GLN A 1 181 ? -16.767 6.079 54.005 1.00 59.12 181 GLN A O 1
ATOM 1382 N N . LEU A 1 182 ? -15.758 7.153 52.312 1.00 59.16 182 LEU A N 1
ATOM 1383 C CA . LEU A 1 182 ? -14.821 7.896 53.163 1.00 59.16 182 LEU A CA 1
ATOM 1384 C C . LEU A 1 182 ? -15.547 8.905 54.067 1.00 59.16 182 LEU A C 1
ATOM 1386 O O . LEU A 1 182 ? -15.227 9.010 55.248 1.00 59.16 182 LEU A O 1
ATOM 1390 N N . GLY A 1 183 ? -16.565 9.597 53.544 1.00 58.22 183 GLY A N 1
ATOM 1391 C CA . GLY A 1 183 ? -17.415 10.486 54.343 1.00 58.22 183 GLY A CA 1
ATOM 1392 C C . GLY A 1 183 ? -18.228 9.746 55.413 1.00 58.22 183 GLY A C 1
ATOM 1393 O O . GLY A 1 183 ? -18.341 10.225 56.538 1.00 58.22 183 GLY A O 1
ATOM 1394 N N . ALA A 1 184 ? -18.747 8.556 55.098 1.00 58.25 184 ALA A N 1
ATOM 1395 C CA . ALA A 1 184 ? -19.487 7.723 56.045 1.00 58.25 184 ALA A CA 1
ATOM 1396 C C . ALA A 1 184 ? -18.580 7.105 57.126 1.00 58.25 184 ALA A C 1
ATOM 1398 O O . ALA A 1 184 ? -18.962 7.075 58.292 1.00 58.25 184 ALA A O 1
ATOM 1399 N N . ALA A 1 185 ? -17.364 6.674 56.775 1.00 53.66 185 ALA A N 1
ATOM 1400 C CA . ALA A 1 185 ? -16.377 6.178 57.737 1.00 53.66 185 ALA A CA 1
ATOM 1401 C C . ALA A 1 185 ? -15.902 7.279 58.705 1.00 53.66 185 ALA A C 1
ATOM 1403 O O . ALA A 1 185 ? -15.737 7.018 59.893 1.00 53.66 185 ALA A O 1
ATOM 1404 N N . ALA A 1 186 ? -15.761 8.521 58.227 1.00 51.41 186 ALA A N 1
ATOM 1405 C CA . ALA A 1 186 ? -15.464 9.675 59.078 1.00 51.41 186 ALA A CA 1
ATOM 1406 C C . ALA A 1 186 ? -16.633 10.047 60.015 1.00 51.41 186 ALA A C 1
ATOM 1408 O O . ALA A 1 186 ? -16.400 10.487 61.137 1.00 51.41 186 ALA A O 1
ATOM 1409 N N . ALA A 1 187 ? -17.884 9.838 59.587 1.00 52.66 187 ALA A N 1
ATOM 1410 C CA . ALA A 1 187 ? -19.074 10.079 60.409 1.00 52.66 187 ALA A CA 1
ATOM 1411 C C . ALA A 1 187 ? -19.367 8.947 61.420 1.00 52.66 187 ALA A C 1
ATOM 1413 O O . ALA A 1 187 ? -19.990 9.193 62.450 1.00 52.66 187 ALA A O 1
ATOM 1414 N N . GLY A 1 188 ? -18.906 7.719 61.154 1.00 47.19 188 GLY A N 1
ATOM 1415 C CA . GLY A 1 188 ? -19.067 6.553 62.034 1.00 47.19 188 GLY A CA 1
ATOM 1416 C C . GLY A 1 188 ? -18.069 6.469 63.199 1.00 47.19 188 GLY A C 1
ATOM 1417 O O . GLY A 1 188 ? -18.255 5.650 64.093 1.00 47.19 188 GLY A O 1
ATOM 1418 N N . GLY A 1 189 ? -17.037 7.320 63.230 1.00 42.06 189 GLY A N 1
ATOM 1419 C CA . GLY A 1 189 ? -16.033 7.396 64.304 1.00 42.06 189 GLY A CA 1
ATOM 1420 C C . GLY A 1 189 ? -16.448 8.220 65.533 1.00 42.06 189 GLY A C 1
ATOM 1421 O O . GLY A 1 189 ? -15.586 8.685 66.274 1.00 42.06 189 GLY A O 1
ATOM 1422 N N . GLY A 1 190 ? -17.750 8.444 65.742 1.00 39.00 190 GLY A N 1
ATOM 1423 C CA . GLY A 1 190 ? -18.300 9.215 66.861 1.00 39.00 190 GLY A CA 1
ATOM 1424 C C . GLY A 1 190 ? -18.301 8.442 68.181 1.00 39.00 190 GLY A C 1
ATOM 1425 O O . GLY A 1 190 ? -19.357 8.044 68.670 1.00 39.00 190 GLY A O 1
ATOM 1426 N N . GLY A 1 191 ? -17.118 8.232 68.759 1.00 40.34 191 GLY A N 1
ATOM 1427 C CA . GLY A 1 191 ? -16.957 7.809 70.148 1.00 40.34 191 GLY A CA 1
ATOM 1428 C C . GLY A 1 191 ? -17.441 8.903 71.101 1.00 40.34 191 GLY A C 1
ATOM 1429 O O . GLY A 1 191 ? -16.954 10.029 71.076 1.00 40.34 191 GLY A O 1
ATOM 1430 N N . LYS A 1 192 ? -18.428 8.548 71.924 1.00 42.53 192 LYS A N 1
ATOM 1431 C CA . LYS A 1 192 ? -19.052 9.353 72.980 1.00 42.53 192 LYS A CA 1
ATOM 1432 C C . LYS A 1 192 ? -17.974 9.883 73.944 1.00 42.53 192 LYS A C 1
ATOM 1434 O O . LYS A 1 192 ? -17.397 9.105 74.696 1.00 42.53 192 LYS A O 1
ATOM 1439 N N . GLY A 1 193 ? -17.708 11.186 73.910 1.00 34.88 193 GLY A N 1
ATOM 1440 C CA . GLY A 1 193 ? -16.805 11.879 74.828 1.00 34.88 193 GLY A CA 1
ATOM 1441 C C . GLY A 1 193 ? -17.454 13.180 75.276 1.00 34.88 193 GLY A C 1
ATOM 1442 O O . GLY A 1 193 ? -17.571 14.116 74.492 1.00 34.88 193 GLY A O 1
ATOM 1443 N N . ASP A 1 194 ? -17.942 13.177 76.510 1.00 40.03 194 ASP A N 1
ATOM 1444 C CA . ASP A 1 194 ? -18.538 14.317 77.197 1.00 40.03 194 ASP A CA 1
ATOM 1445 C C . ASP A 1 194 ? -17.424 15.289 77.624 1.00 40.03 194 ASP A C 1
ATOM 1447 O O . ASP A 1 194 ? -16.380 14.851 78.112 1.00 40.03 194 ASP A O 1
ATOM 1451 N N . GLY A 1 195 ? -17.610 16.595 77.426 1.00 34.16 195 GLY A N 1
ATOM 1452 C CA . GLY A 1 195 ? -16.623 17.603 77.830 1.00 34.16 195 GLY A CA 1
ATOM 1453 C C . GLY A 1 195 ? -16.592 18.830 76.924 1.00 34.16 195 GLY A C 1
ATOM 1454 O O . GLY A 1 195 ? -16.199 18.759 75.764 1.00 34.16 195 GLY A O 1
ATOM 1455 N N . GLY A 1 196 ? -17.032 19.963 77.469 1.00 41.50 196 GLY A N 1
ATOM 1456 C CA . GLY A 1 196 ? -17.156 21.235 76.765 1.00 41.50 196 GLY A CA 1
ATOM 1457 C C . GLY A 1 196 ? -15.843 21.944 76.405 1.00 41.50 196 GLY A C 1
ATOM 1458 O O . GLY A 1 196 ? -14.744 21.486 76.692 1.00 41.50 196 GLY A O 1
ATOM 1459 N N . LEU A 1 197 ? -16.048 23.144 75.844 1.00 34.38 197 LEU A N 1
ATOM 1460 C CA . LEU A 1 197 ? -15.108 24.151 75.323 1.00 34.38 197 LEU A CA 1
ATOM 1461 C C . LEU A 1 197 ? -14.685 24.002 73.850 1.00 34.38 197 LEU A C 1
ATOM 1463 O O . LEU A 1 197 ? -14.067 23.028 73.441 1.00 34.38 197 LEU A O 1
ATOM 1467 N N . GLY A 1 198 ? -14.909 25.081 73.079 1.00 34.28 198 GLY A N 1
ATOM 1468 C CA . GLY A 1 198 ? -14.023 25.416 71.956 1.00 34.28 198 GLY A CA 1
ATOM 1469 C C . GLY A 1 198 ? -14.638 25.669 70.577 1.00 34.28 198 GLY A C 1
ATOM 1470 O O . GLY A 1 198 ? -13.962 25.442 69.574 1.00 34.28 198 GLY A O 1
ATOM 1471 N N . VAL A 1 199 ? -15.869 26.183 70.461 1.00 41.69 199 VAL A N 1
ATOM 1472 C CA . VAL A 1 199 ? -16.404 26.651 69.163 1.00 41.69 199 VAL A CA 1
ATOM 1473 C C . VAL A 1 199 ? -15.719 27.965 68.763 1.00 41.69 199 VAL A C 1
ATOM 1475 O O . VAL A 1 199 ? -16.263 29.041 68.979 1.00 41.69 199 VAL A O 1
ATOM 1478 N N . ARG A 1 200 ? -14.492 27.895 68.225 1.00 38.34 200 ARG A N 1
ATOM 1479 C CA . ARG A 1 200 ? -13.844 28.988 67.459 1.00 38.34 200 ARG A CA 1
ATOM 1480 C C . ARG A 1 200 ? -12.619 28.571 66.620 1.00 38.34 200 ARG A C 1
ATOM 1482 O O . ARG A 1 200 ? -12.209 29.352 65.769 1.00 38.34 200 ARG A O 1
ATOM 1489 N N . GLY A 1 201 ? -12.085 27.349 66.757 1.00 38.06 201 GLY A N 1
ATOM 1490 C CA . GLY A 1 201 ? -10.889 26.896 66.011 1.00 38.06 201 GLY A CA 1
ATOM 1491 C C . GLY A 1 201 ? -11.127 26.182 64.664 1.00 38.06 201 GLY A C 1
ATOM 1492 O O . GLY A 1 201 ? -10.250 26.178 63.805 1.00 38.06 201 GLY A O 1
ATOM 1493 N N . ALA A 1 202 ? -12.308 25.602 64.424 1.00 41.16 202 ALA A N 1
ATOM 1494 C CA . ALA A 1 202 ? -12.512 24.684 63.289 1.00 41.16 202 ALA A CA 1
ATOM 1495 C C . ALA A 1 202 ? -12.719 25.372 61.919 1.00 41.16 202 ALA A C 1
ATOM 1497 O O . ALA A 1 202 ? -12.423 24.791 60.875 1.00 41.16 202 ALA A O 1
ATOM 1498 N N . ALA A 1 203 ? -13.179 26.628 61.894 1.00 39.03 203 ALA A N 1
ATOM 1499 C CA . ALA A 1 203 ? -13.466 27.343 60.644 1.00 39.03 203 ALA A CA 1
ATOM 1500 C C . ALA A 1 203 ? -12.205 27.837 59.902 1.00 39.03 203 ALA A C 1
ATOM 1502 O O . ALA A 1 203 ? -12.264 28.114 58.701 1.00 39.03 203 ALA A O 1
ATOM 1503 N N . GLN A 1 204 ? -11.059 27.931 60.588 1.00 37.75 204 GLN A N 1
ATOM 1504 C CA . GLN A 1 204 ? -9.792 28.357 59.981 1.00 37.75 204 GLN A CA 1
ATOM 1505 C C . GLN A 1 204 ? -9.026 27.185 59.335 1.00 37.75 204 GLN A C 1
ATOM 1507 O O . GLN A 1 204 ? -8.436 27.367 58.271 1.00 37.75 204 GLN A O 1
ATOM 1512 N N . GLY A 1 205 ? -9.125 25.965 59.881 1.00 38.34 205 GLY A N 1
ATOM 1513 C CA . GLY A 1 205 ? -8.455 24.775 59.332 1.00 38.34 205 GLY A CA 1
ATOM 1514 C C . GLY A 1 205 ? -9.018 24.296 57.986 1.00 38.34 205 GLY A C 1
ATOM 1515 O O . GLY A 1 205 ? -8.262 23.973 57.070 1.00 38.34 205 GLY A O 1
ATOM 1516 N N . VAL A 1 206 ? -10.344 24.333 57.809 1.00 44.94 206 VAL A N 1
ATOM 1517 C CA . VAL A 1 206 ? -11.003 23.872 56.566 1.00 44.94 206 VAL A CA 1
ATOM 1518 C C . VAL A 1 206 ? -10.713 24.807 55.383 1.00 44.94 206 VAL A C 1
ATOM 1520 O O . VAL A 1 206 ? -10.548 24.356 54.249 1.00 44.94 206 VAL A O 1
ATOM 1523 N N . ARG A 1 207 ? -10.562 26.115 55.635 1.00 43.03 207 ARG A N 1
ATOM 1524 C CA . ARG A 1 207 ? -10.179 27.095 54.601 1.00 43.03 207 ARG A CA 1
ATOM 1525 C C . ARG A 1 207 ? -8.701 26.993 54.209 1.00 43.03 207 ARG A C 1
ATOM 1527 O O . ARG A 1 207 ? -8.363 27.303 53.067 1.00 43.03 207 ARG A O 1
ATOM 1534 N N . PHE A 1 208 ? -7.837 26.519 55.108 1.00 42.22 208 PHE A N 1
ATOM 1535 C CA . PHE A 1 208 ? -6.422 26.283 54.808 1.00 42.22 208 PHE A CA 1
ATOM 1536 C C . PHE A 1 208 ? -6.228 25.028 53.940 1.00 42.22 208 PHE A C 1
ATOM 1538 O O . PHE A 1 208 ? -5.473 25.054 52.967 1.00 42.22 208 PHE A O 1
ATOM 1545 N N . LEU A 1 209 ? -7.000 23.966 54.200 1.00 43.09 209 LEU A N 1
ATOM 1546 C CA . LEU A 1 209 ? -6.916 22.714 53.442 1.00 43.09 209 LEU A CA 1
ATOM 1547 C C . LEU A 1 209 ? -7.466 22.839 52.008 1.00 43.09 209 LEU A C 1
ATOM 1549 O O . LEU A 1 209 ? -6.944 22.210 51.085 1.00 43.09 209 LEU A O 1
ATOM 1553 N N . HIS A 1 210 ? -8.461 23.704 51.780 1.00 45.09 210 HIS A N 1
ATOM 1554 C CA . HIS A 1 210 ? -8.987 23.936 50.430 1.00 45.09 210 HIS A CA 1
ATOM 1555 C C . HIS A 1 210 ? -8.042 24.781 49.554 1.00 45.09 210 HIS A C 1
ATOM 1557 O O . HIS A 1 210 ? -7.936 24.545 48.351 1.00 45.09 210 HIS A O 1
ATOM 1563 N N . ARG A 1 211 ? -7.277 25.711 50.150 1.00 48.31 211 ARG A N 1
ATOM 1564 C CA . ARG A 1 211 ? -6.244 26.475 49.422 1.00 48.31 211 ARG A CA 1
ATOM 1565 C C . ARG A 1 211 ? -5.008 25.625 49.109 1.00 48.31 211 ARG A C 1
ATOM 1567 O O . ARG A 1 211 ? -4.468 25.746 48.013 1.00 48.31 211 ARG A O 1
ATOM 1574 N N . ALA A 1 212 ? -4.602 24.728 50.012 1.00 45.03 212 ALA A N 1
ATOM 1575 C CA . ALA A 1 212 ? -3.460 23.835 49.794 1.00 45.03 212 ALA A CA 1
ATOM 1576 C C . ALA A 1 212 ? -3.722 22.774 48.703 1.00 45.03 212 ALA A C 1
ATOM 1578 O O . ALA A 1 212 ? -2.850 22.499 47.881 1.00 45.03 212 ALA A O 1
ATOM 1579 N N . THR A 1 213 ? -4.940 22.226 48.638 1.00 50.84 213 THR A N 1
ATOM 1580 C CA . THR A 1 213 ? -5.323 21.234 47.615 1.00 50.84 213 THR A CA 1
ATOM 1581 C C . THR A 1 213 ? -5.486 21.847 46.221 1.00 50.84 213 THR A C 1
ATOM 1583 O O . THR A 1 213 ? -5.048 21.244 45.242 1.00 50.84 213 THR A O 1
ATOM 1586 N N . MET A 1 214 ? -6.015 23.072 46.109 1.00 48.00 214 MET A N 1
ATOM 1587 C CA . MET A 1 214 ? -6.041 23.794 44.828 1.00 48.00 214 MET A CA 1
ATOM 1588 C C . MET A 1 214 ? -4.646 24.219 44.350 1.00 48.00 214 MET A C 1
ATOM 1590 O O . MET A 1 214 ? -4.372 24.125 43.156 1.00 48.00 214 MET A O 1
ATOM 1594 N N . ALA A 1 215 ? -3.737 24.612 45.249 1.00 49.75 215 ALA A N 1
ATOM 1595 C CA . ALA A 1 215 ? -2.359 24.942 44.874 1.00 49.75 215 ALA A CA 1
ATOM 1596 C C . ALA A 1 215 ? -1.597 23.724 44.311 1.00 49.75 215 ALA A C 1
ATOM 1598 O O . ALA A 1 215 ? -0.864 23.856 43.332 1.00 49.75 215 ALA A O 1
ATOM 1599 N N . PHE A 1 216 ? -1.827 22.525 44.861 1.00 48.97 216 PHE A N 1
ATOM 1600 C CA . PHE A 1 216 ? -1.215 21.288 44.362 1.00 48.97 216 PHE A CA 1
ATOM 1601 C C . PHE A 1 216 ? -1.763 20.866 42.989 1.00 48.97 216 PHE A C 1
ATOM 1603 O O . PHE A 1 216 ? -1.011 20.402 42.130 1.00 48.97 216 PHE A O 1
ATOM 1610 N N . PHE A 1 217 ? -3.063 21.068 42.750 1.00 48.53 217 PHE A N 1
ATOM 1611 C CA . PHE A 1 217 ? -3.706 20.718 41.480 1.00 48.53 217 PHE A CA 1
ATO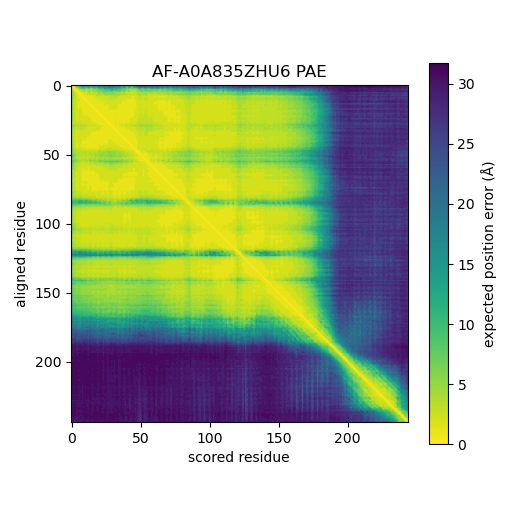M 1612 C C . PHE A 1 217 ? -3.365 21.711 40.357 1.00 48.53 217 PHE A C 1
ATOM 1614 O O . PHE A 1 217 ? -3.092 21.310 39.230 1.00 48.53 217 PHE A O 1
ATOM 1621 N N . VAL A 1 218 ? -3.292 23.011 40.663 1.00 54.94 218 VAL A N 1
ATOM 1622 C CA . VAL A 1 218 ? -2.867 24.029 39.687 1.00 54.94 218 VAL A CA 1
ATOM 1623 C C . VAL A 1 218 ? -1.369 23.903 39.386 1.00 54.94 218 VAL A C 1
ATOM 1625 O O . VAL A 1 218 ? -0.975 24.002 38.226 1.00 54.94 218 VAL A O 1
ATOM 1628 N N . GLY A 1 219 ? -0.534 23.604 40.388 1.00 49.25 219 GLY A N 1
ATOM 1629 C CA . GLY A 1 219 ? 0.908 23.403 40.203 1.00 49.25 219 GLY A CA 1
ATOM 1630 C C . GLY A 1 219 ? 1.260 22.171 39.360 1.00 49.25 219 GLY A C 1
ATOM 1631 O O . GLY A 1 219 ? 2.133 22.249 38.497 1.00 49.25 219 GLY A O 1
ATOM 1632 N N . THR A 1 220 ? 0.553 21.052 39.544 1.00 56.78 220 THR A N 1
ATOM 1633 C CA . THR A 1 220 ? 0.772 19.830 38.742 1.00 56.78 220 THR A CA 1
ATOM 1634 C C . THR A 1 220 ? 0.306 19.990 37.296 1.00 56.78 220 THR A C 1
ATOM 1636 O O . THR A 1 220 ? 1.005 19.556 36.381 1.00 56.78 220 THR A O 1
ATOM 1639 N N . VAL A 1 221 ? -0.812 20.683 37.058 1.00 54.84 221 VAL A N 1
ATOM 1640 C CA . VAL A 1 221 ? -1.270 21.003 35.696 1.00 54.84 221 VAL A CA 1
ATOM 1641 C C . VAL A 1 221 ? -0.332 22.009 35.017 1.00 54.84 221 VAL A C 1
ATOM 1643 O O . VAL A 1 221 ? 0.008 21.824 33.851 1.00 54.84 221 VAL A O 1
ATOM 1646 N N . ALA A 1 222 ? 0.171 23.021 35.732 1.00 54.72 222 ALA A N 1
ATOM 1647 C CA . ALA A 1 222 ? 1.126 23.988 35.184 1.00 54.72 222 ALA A CA 1
ATOM 1648 C C . ALA A 1 222 ? 2.477 23.346 34.814 1.00 54.72 222 ALA A C 1
ATOM 1650 O O . ALA A 1 222 ? 3.016 23.644 33.749 1.00 54.72 222 ALA A O 1
ATOM 1651 N N . LEU A 1 223 ? 2.998 22.424 35.633 1.00 57.09 223 LEU A N 1
ATOM 1652 C CA . LEU A 1 223 ? 4.213 21.658 35.318 1.00 57.09 223 LEU A CA 1
ATOM 1653 C C . LEU A 1 223 ? 4.015 20.710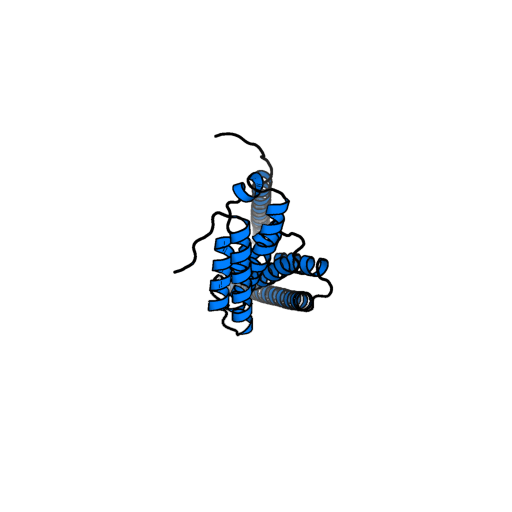 34.127 1.00 57.09 223 LEU A C 1
ATOM 1655 O O . LEU A 1 223 ? 4.912 20.592 33.295 1.00 57.09 223 LEU A O 1
ATOM 1659 N N . ALA A 1 224 ? 2.841 20.085 33.994 1.00 54.69 224 ALA A N 1
ATOM 1660 C CA . ALA A 1 224 ? 2.525 19.239 32.843 1.00 54.69 224 ALA A CA 1
ATOM 1661 C C . ALA A 1 224 ? 2.406 20.051 31.539 1.00 54.69 224 ALA A C 1
ATOM 1663 O O . ALA A 1 224 ? 2.911 19.630 30.499 1.00 54.69 224 ALA A O 1
ATOM 1664 N N . VAL A 1 225 ? 1.801 21.242 31.594 1.00 59.78 225 VAL A N 1
ATOM 1665 C CA . VAL A 1 225 ? 1.673 22.141 30.435 1.00 59.78 225 VAL A CA 1
ATOM 1666 C C . VAL A 1 225 ? 3.024 22.760 30.060 1.00 59.78 225 VAL A C 1
ATOM 1668 O O . VAL A 1 225 ? 3.370 22.782 28.882 1.00 59.78 225 VAL A O 1
ATOM 1671 N N . LEU A 1 226 ? 3.839 23.192 31.028 1.00 60.34 226 LEU A N 1
ATOM 1672 C CA . LEU A 1 226 ? 5.189 23.708 30.765 1.00 60.34 226 LEU A CA 1
ATOM 1673 C C . LEU A 1 226 ? 6.143 22.618 30.260 1.00 60.34 226 LEU A C 1
ATOM 1675 O O . LEU A 1 226 ? 6.927 22.879 29.350 1.00 60.34 226 LEU A O 1
ATOM 1679 N N . GLY A 1 227 ? 6.042 21.391 30.782 1.00 56.09 227 GLY A N 1
ATOM 1680 C CA . GLY A 1 227 ? 6.780 20.235 30.272 1.00 56.09 227 GLY A CA 1
ATOM 1681 C C . GLY A 1 227 ? 6.402 19.901 28.827 1.00 56.09 227 GLY A C 1
ATOM 1682 O O . GLY A 1 227 ? 7.284 19.715 27.990 1.00 56.09 227 GLY A O 1
ATOM 1683 N N . ALA A 1 228 ? 5.107 19.921 28.499 1.00 53.41 228 ALA A N 1
ATOM 1684 C CA . ALA A 1 228 ? 4.632 19.719 27.132 1.00 53.41 228 ALA A CA 1
ATOM 1685 C C . ALA A 1 228 ? 5.111 20.832 26.182 1.00 53.41 228 ALA A C 1
ATOM 1687 O O . ALA A 1 228 ? 5.581 20.530 25.089 1.00 53.41 228 ALA A O 1
ATOM 1688 N N . VAL A 1 229 ? 5.083 22.103 26.603 1.00 59.09 229 VAL A N 1
ATOM 1689 C CA . VAL A 1 229 ? 5.579 23.231 25.793 1.00 59.09 229 VAL A CA 1
ATOM 1690 C C . VAL A 1 229 ? 7.107 23.204 25.638 1.00 59.09 229 VAL A C 1
ATOM 1692 O O . VAL A 1 229 ? 7.608 23.526 24.563 1.00 59.09 229 VAL A O 1
ATOM 1695 N N . PHE A 1 230 ? 7.868 22.776 26.651 1.00 52.84 230 PHE A N 1
ATOM 1696 C CA . PHE A 1 230 ? 9.329 22.647 26.565 1.00 52.84 230 PHE A CA 1
ATOM 1697 C C . PHE A 1 230 ? 9.760 21.515 25.622 1.00 52.84 230 PHE A C 1
ATOM 1699 O O . PHE A 1 230 ? 10.667 21.704 24.809 1.00 52.84 230 PHE A O 1
ATOM 1706 N N . VAL A 1 231 ? 9.072 20.369 25.668 1.00 57.97 231 VAL A N 1
ATOM 1707 C CA . VAL A 1 231 ? 9.287 19.259 24.723 1.00 57.97 231 VAL A CA 1
ATOM 1708 C C . VAL A 1 231 ? 8.910 19.681 23.300 1.00 57.97 231 VAL A C 1
ATOM 1710 O O . VAL A 1 231 ? 9.660 19.416 22.363 1.00 57.97 231 VAL A O 1
ATOM 1713 N N . TYR A 1 232 ? 7.815 20.427 23.132 1.00 48.06 232 TYR A N 1
ATOM 1714 C CA . TYR A 1 232 ? 7.391 20.925 21.821 1.00 48.06 232 TYR A CA 1
ATOM 1715 C C . TYR A 1 232 ? 8.346 21.990 21.253 1.00 48.06 232 TYR A C 1
ATOM 1717 O O . TYR A 1 232 ? 8.610 22.017 20.055 1.00 48.06 232 TYR A O 1
ATOM 1725 N N . ARG A 1 233 ? 8.929 22.845 22.105 1.00 49.00 233 ARG A N 1
ATOM 1726 C CA . ARG A 1 233 ? 9.845 23.919 21.686 1.00 49.00 233 ARG A CA 1
ATOM 1727 C C . ARG A 1 233 ? 11.269 23.429 21.398 1.00 49.00 233 ARG A C 1
ATOM 1729 O O . ARG A 1 233 ? 11.929 24.020 20.548 1.00 49.00 233 ARG A O 1
ATOM 1736 N N . LYS A 1 234 ? 11.731 22.338 22.027 1.00 50.28 234 LYS A N 1
ATOM 1737 C CA . LYS A 1 234 ? 12.995 21.669 21.653 1.00 50.28 234 LYS A CA 1
ATOM 1738 C C . LYS A 1 234 ? 12.887 20.804 20.391 1.00 50.28 234 LYS A C 1
ATOM 1740 O O . LYS A 1 234 ? 13.905 20.575 19.753 1.00 50.28 234 LYS A O 1
ATOM 1745 N N . GLY A 1 235 ? 11.688 20.363 20.006 1.00 49.91 235 GLY A N 1
ATOM 1746 C CA . GLY A 1 235 ? 11.472 19.574 18.784 1.00 49.91 235 GLY A CA 1
ATOM 1747 C C . GLY A 1 235 ? 11.404 20.380 17.479 1.00 49.91 235 GLY A C 1
ATOM 1748 O O . GLY A 1 235 ? 11.344 19.777 16.414 1.00 49.91 235 GLY A O 1
ATOM 1749 N N . VAL A 1 236 ? 11.389 21.720 17.539 1.00 54.19 236 VAL A N 1
ATOM 1750 C CA . VAL A 1 236 ? 11.125 22.594 16.370 1.00 54.19 236 VAL A CA 1
ATOM 1751 C C . VAL A 1 236 ? 12.263 23.596 16.086 1.00 54.19 236 VAL A C 1
ATOM 1753 O O . VAL A 1 236 ? 12.231 24.308 15.089 1.00 54.19 236 VAL A O 1
ATOM 1756 N N . LEU A 1 237 ? 13.320 23.631 16.902 1.00 45.22 237 LEU A N 1
ATOM 1757 C CA . LEU A 1 237 ? 14.474 24.519 16.707 1.00 45.22 237 LEU A CA 1
ATOM 1758 C C . LEU A 1 237 ? 15.780 23.717 16.762 1.00 45.22 237 LEU A C 1
ATOM 1760 O O . LEU A 1 237 ? 16.406 23.661 17.811 1.00 45.22 237 LEU A O 1
ATOM 1764 N N . PHE A 1 238 ? 16.145 23.066 15.653 1.00 40.53 238 PHE A N 1
ATOM 1765 C CA . PHE A 1 238 ? 17.461 23.206 15.002 1.00 40.53 238 PHE A CA 1
ATOM 1766 C C . PHE A 1 238 ? 17.513 22.402 13.679 1.00 40.53 238 PHE A C 1
ATOM 1768 O O . PHE A 1 238 ? 17.407 21.176 13.703 1.00 40.53 238 PHE A O 1
ATOM 1775 N N . PRO A 1 239 ? 17.661 23.085 12.526 1.00 55.47 239 PRO A N 1
ATOM 1776 C CA . PRO A 1 239 ? 18.207 22.544 11.280 1.00 55.47 239 PRO A CA 1
ATOM 1777 C C . PRO A 1 239 ? 19.755 22.654 11.259 1.00 55.47 239 PRO A C 1
ATOM 1779 O O . PRO A 1 239 ? 20.316 23.289 12.146 1.00 55.47 239 PRO A O 1
ATOM 1782 N N . HIS A 1 240 ? 20.394 22.116 10.204 1.00 39.09 240 HIS A N 1
ATOM 1783 C CA . HIS A 1 240 ? 21.846 22.030 9.878 1.00 39.09 240 HIS A CA 1
ATOM 1784 C C . HIS A 1 240 ? 22.573 20.766 10.378 1.00 39.09 240 HIS A C 1
ATOM 1786 O O . HIS A 1 240 ? 22.506 20.424 11.548 1.00 39.09 240 HIS A O 1
ATOM 1792 N N . GLN A 1 241 ? 23.052 19.900 9.472 1.00 41.09 241 GLN A N 1
ATOM 1793 C CA . GLN A 1 241 ? 24.280 19.964 8.645 1.00 41.09 241 GLN A CA 1
ATOM 1794 C C . GLN A 1 241 ? 25.577 19.633 9.404 1.00 41.09 241 GLN A C 1
ATOM 1796 O O . GLN A 1 241 ? 25.825 20.214 10.451 1.00 41.09 241 GLN A O 1
ATOM 1801 N N . GLN A 1 242 ? 26.399 18.801 8.729 1.00 40.50 242 GLN A N 1
ATOM 1802 C CA . GLN A 1 242 ? 27.851 18.557 8.884 1.00 40.50 242 GLN A CA 1
ATOM 1803 C C . GLN A 1 242 ? 28.290 17.723 10.117 1.00 40.50 242 GLN A C 1
ATOM 1805 O O . GLN A 1 242 ? 27.808 17.959 11.214 1.00 40.50 242 GLN A O 1
ATOM 1810 N N . GLU A 1 243 ? 29.162 16.703 10.051 1.00 41.69 243 GLU A N 1
ATOM 1811 C CA . GLU A 1 243 ? 30.048 16.144 9.008 1.00 41.69 243 GLU A CA 1
ATOM 1812 C C . 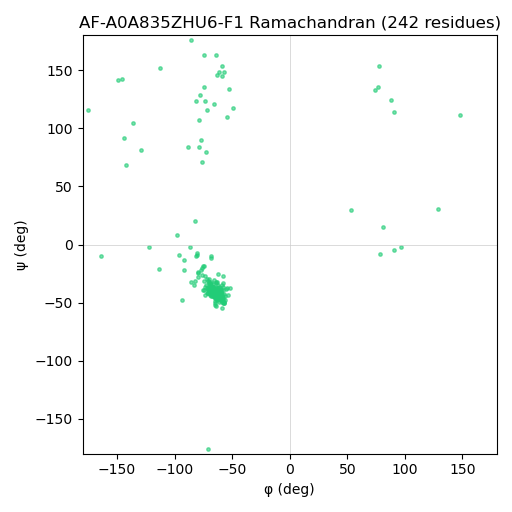GLU A 1 243 ? 30.223 14.620 9.207 1.00 41.69 243 GLU A C 1
ATOM 1814 O O . GLU A 1 243 ? 30.320 14.156 10.344 1.00 41.69 243 GLU A O 1
ATOM 1819 N N . LEU A 1 244 ? 30.261 13.854 8.111 1.00 35.72 244 LEU A N 1
ATOM 1820 C CA . LEU A 1 244 ? 31.430 13.139 7.561 1.00 35.72 244 LEU A CA 1
ATOM 1821 C C . LEU A 1 244 ? 31.067 12.627 6.159 1.00 35.72 244 LEU A C 1
ATOM 1823 O O . LEU A 1 244 ? 29.930 12.128 5.995 1.00 35.72 244 LEU A O 1
#

InterPro domains:
  IPR011990 Tetratricopeptide-like helical domain superfamily [G3DSA:1.25.40.10] (6-170)
  IPR011990 Tetratricopeptide-like helical domain superfamily [SSF48452] (13-163)
  IPR039663 AIP/AIPL1/TTC9 [PTHR11242] (10-176)

Organism: NCBI:txid303371

Radius of gyration: 30.22 Å; Cα contacts (8 Å, |Δi|>4): 196; chains: 1; bounding box: 51×52×97 Å

Solvent-accessible surface area (backbone atoms only — not comparable to full-atom values): 13453 Å² total; per-residue (Å²): 136,84,82,75,75,60,90,50,69,67,60,15,54,53,52,19,50,54,28,35,53,57,14,51,55,30,44,74,73,62,42,44,70,63,12,37,56,26,21,54,52,15,45,60,40,66,61,70,5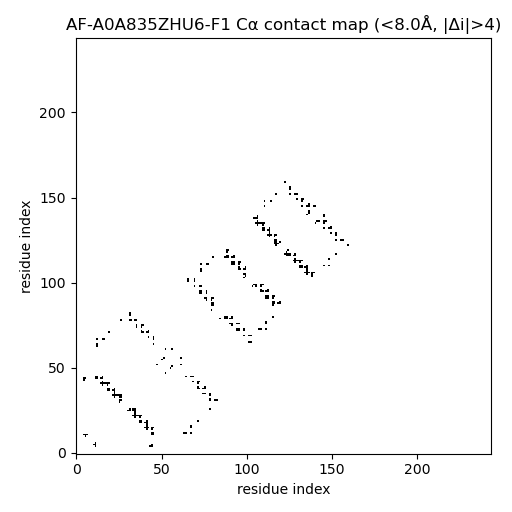8,68,64,48,54,69,73,69,41,54,71,69,54,44,51,57,49,41,70,52,47,39,60,36,40,55,51,39,35,53,34,33,63,71,69,64,47,90,66,24,33,59,52,22,36,53,43,22,50,54,31,34,77,73,36,81,76,43,30,65,29,30,39,49,25,15,55,16,30,54,63,27,82,94,76,28,49,57,68,64,19,48,54,26,36,51,52,16,34,73,64,37,72,84,43,66,66,51,56,52,48,54,54,51,48,54,54,52,52,52,50,52,51,52,50,51,52,52,54,53,51,54,49,53,50,49,51,53,50,52,53,49,50,55,53,49,56,66,64,69,68,74,73,90,73,90,78,87,89,72,99,78,65,68,75,60,55,61,58,50,53,56,53,54,53,50,52,54,53,52,50,53,52,50,52,52,52,49,50,52,50,52,57,55,56,63,73,74,68,81,84,86,83,89,87,134